Protein AF-A0A4W5JQ80-F1 (afdb_monomer_lite)

Secondary structure (DSSP, 8-state):
-HHHHHHHHHHHHHHHHHHHH-TTHHHHHHHHHHHHHHTTHHHHHHHHHTT-TTHHHHHHHHHHHHHHHHHHHHTHHHHHHHHHHHHHHHHHHHTPPPPPSS--GGGHHHHH-HHHHHHHHHHHHHHHHHHHHHHTSPPEEETTEEE-HHHHHHHHHHHHHHHHHHHHHHHHH---TT--GGGHHHHHHHHHHHHHHHHHHHHHHHHHHTS-HHHHHHHHHHHHHHHHHHHHHHHH-SSPPP---

Foldseek 3Di:
DVVVVPPLVVVLVVLLVVCLVAVLCLQVVLVVLVVVLVVVVVVLVVCVVVVHPCSVVVLCVVLVVSVVSNLSSLLSLLVSLVVLLVVLLCLVPPPADDDDPDDDPVCCVVNPSVVSVVSNVVSLVSNLSNLVSLQVHDFDCRRPDTDDSLVSNLVSNLVVLLVVLVVLCVVLVDDDPPDDPVVNVVSVVVSVVVLVSQQVSLVVNCVSNVHPSNVSSVVSVVVSVVVVVLVVVQVVDPDRDDDDD

Structure (mmCIF, N/CA/C/O backbone):
data_AF-A0A4W5JQ80-F1
#
_entry.id   AF-A0A4W5JQ80-F1
#
loop_
_atom_site.group_PDB
_atom_site.id
_atom_site.type_symbol
_atom_site.label_atom_id
_atom_site.label_alt_id
_atom_site.label_comp_id
_atom_site.label_asym_id
_atom_site.label_entity_id
_atom_site.label_seq_id
_atom_site.pdbx_PDB_ins_code
_atom_site.Cartn_x
_atom_site.Cartn_y
_atom_site.Cartn_z
_atom_site.occupancy
_atom_site.B_iso_or_equiv
_atom_site.auth_seq_id
_atom_site.auth_comp_id
_atom_site.auth_asym_id
_atom_site.auth_atom_id
_atom_site.pdbx_PDB_model_num
ATOM 1 N N . MET A 1 1 ? 5.590 2.707 -33.991 1.00 44.88 1 MET A N 1
ATOM 2 C CA . MET A 1 1 ? 5.644 2.840 -32.514 1.00 44.88 1 MET A CA 1
ATOM 3 C C . MET A 1 1 ? 4.413 3.538 -31.908 1.00 44.88 1 MET A C 1
ATOM 5 O O . MET A 1 1 ? 4.153 3.330 -30.733 1.00 44.88 1 MET A O 1
ATOM 9 N N . PHE A 1 2 ? 3.567 4.213 -32.710 1.00 37.59 2 PHE A N 1
ATOM 10 C CA . PHE A 1 2 ? 2.191 4.639 -32.356 1.00 37.59 2 PHE A CA 1
ATOM 11 C C . PHE A 1 2 ? 1.263 3.519 -31.832 1.00 37.59 2 PHE A C 1
ATOM 13 O O . PHE A 1 2 ? 0.257 3.799 -31.189 1.00 37.59 2 PHE A O 1
ATOM 20 N N . PHE A 1 3 ? 1.615 2.252 -32.068 1.00 42.03 3 PHE A N 1
ATOM 21 C CA . PHE A 1 3 ? 0.868 1.079 -31.607 1.00 42.03 3 PHE A CA 1
ATOM 22 C C . PHE A 1 3 ? 0.764 0.966 -30.080 1.00 42.03 3 PHE A C 1
ATOM 24 O O . PHE A 1 3 ? -0.219 0.425 -29.582 1.00 42.03 3 PHE A O 1
ATOM 31 N N . PHE A 1 4 ? 1.750 1.484 -29.337 1.00 49.53 4 PHE A N 1
ATOM 32 C CA . PHE A 1 4 ? 1.723 1.417 -27.879 1.00 49.53 4 PHE A CA 1
ATOM 33 C C . PHE A 1 4 ? 0.673 2.406 -27.323 1.00 49.53 4 PHE A C 1
ATOM 35 O O . PHE A 1 4 ? -0.245 2.001 -26.621 1.00 49.53 4 PHE A O 1
ATOM 42 N N . SER A 1 5 ? 0.688 3.675 -27.730 1.00 49.12 5 SER A N 1
ATOM 43 C CA . SER A 1 5 ? -0.180 4.711 -27.134 1.00 49.12 5 SER A CA 1
ATOM 44 C C . SER A 1 5 ? -1.699 4.475 -27.301 1.00 49.12 5 SER A C 1
ATOM 46 O O . SER A 1 5 ? -2.469 4.743 -26.381 1.00 49.12 5 SER A O 1
ATOM 48 N N . GLY A 1 6 ? -2.149 3.918 -28.434 1.00 48.22 6 GLY A N 1
ATOM 49 C CA . GLY A 1 6 ? -3.586 3.790 -28.732 1.00 48.22 6 GLY A CA 1
ATOM 50 C C . GLY A 1 6 ? -4.299 2.560 -28.150 1.00 48.22 6 GLY A C 1
ATOM 51 O O . GLY A 1 6 ? -5.495 2.625 -27.886 1.00 48.22 6 GLY A O 1
ATOM 52 N N . CYS A 1 7 ? -3.600 1.436 -27.945 1.00 53.66 7 CYS A N 1
ATOM 53 C CA . CYS A 1 7 ? -4.237 0.159 -27.574 1.00 53.66 7 CYS A CA 1
ATOM 54 C C . CYS A 1 7 ? -4.231 -0.123 -26.061 1.00 53.66 7 CYS A C 1
ATOM 56 O O . CYS A 1 7 ? -5.157 -0.746 -25.539 1.00 53.66 7 CYS A O 1
ATOM 58 N N . PHE A 1 8 ? -3.213 0.337 -25.326 1.00 61.50 8 PHE A N 1
ATOM 59 C CA . PHE A 1 8 ? -3.072 0.020 -23.898 1.00 61.50 8 PHE A CA 1
ATOM 60 C C . PHE A 1 8 ? -4.210 0.474 -22.984 1.00 61.50 8 PHE A C 1
ATOM 62 O O . PHE A 1 8 ? -4.495 -0.270 -22.040 1.00 61.50 8 PHE A O 1
ATOM 69 N N . PRO A 1 9 ? -4.871 1.631 -23.185 1.00 62.75 9 PRO A N 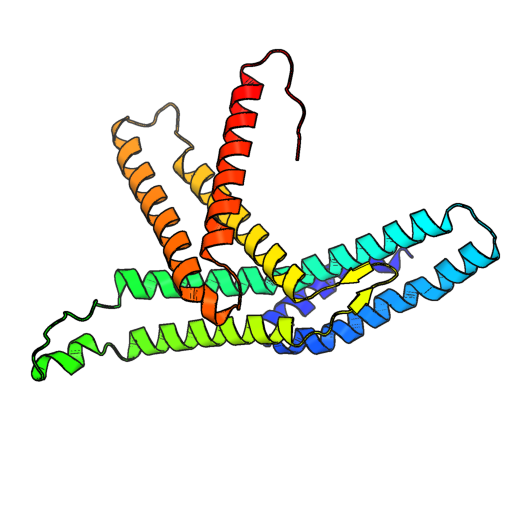1
ATOM 70 C CA . PRO A 1 9 ? -5.940 2.059 -22.284 1.00 62.75 9 PRO A CA 1
ATOM 71 C C . PRO A 1 9 ? -7.069 1.025 -22.205 1.00 62.75 9 PRO A C 1
ATOM 73 O O . PRO A 1 9 ? -7.482 0.657 -21.108 1.00 62.75 9 PRO A O 1
ATOM 76 N N . SER A 1 10 ? -7.470 0.475 -23.353 1.00 68.88 10 SER A N 1
ATOM 77 C CA . SER A 1 10 ? -8.534 -0.525 -23.485 1.00 68.88 10 SER A CA 1
ATOM 78 C C . SER A 1 10 ? -8.178 -1.844 -22.794 1.00 68.88 10 SER A C 1
ATOM 80 O O . SER A 1 10 ? -8.996 -2.428 -22.086 1.00 68.88 10 SER A O 1
ATOM 82 N N . PHE A 1 11 ? -6.930 -2.301 -22.946 1.00 79.00 11 PHE A N 1
ATOM 83 C CA . PHE A 1 11 ? -6.460 -3.539 -22.316 1.00 79.00 11 PHE A CA 1
ATOM 84 C C . PHE A 1 11 ? -6.170 -3.386 -20.822 1.00 79.00 11 PHE A C 1
ATOM 86 O O . PHE A 1 11 ? -6.260 -4.369 -20.091 1.00 79.00 11 PHE A O 1
ATOM 93 N N . THR A 1 12 ? -5.867 -2.173 -20.348 1.00 84.50 12 THR A N 1
ATOM 94 C CA . THR A 1 12 ? -5.579 -1.916 -18.927 1.00 84.50 12 THR A CA 1
ATOM 95 C C . THR A 1 12 ? -6.757 -2.319 -18.053 1.00 84.50 12 THR A C 1
ATOM 97 O O . THR A 1 12 ? -6.564 -3.052 -17.088 1.00 84.50 12 THR A O 1
ATOM 100 N N . SER A 1 13 ? -7.973 -1.900 -18.412 1.00 86.44 13 SER A N 1
ATOM 101 C CA . SER A 1 13 ? -9.179 -2.238 -17.652 1.00 86.44 13 SER A CA 1
ATOM 102 C C . SER A 1 13 ? -9.430 -3.745 -17.621 1.00 86.44 13 SER A C 1
ATOM 104 O O . SER A 1 13 ? -9.745 -4.287 -16.567 1.00 86.44 13 SER A O 1
ATOM 106 N N . ILE A 1 14 ? -9.212 -4.441 -18.742 1.00 86.81 14 ILE A N 1
ATOM 107 C CA . ILE A 1 14 ? -9.368 -5.901 -18.829 1.00 86.81 14 ILE A CA 1
ATOM 108 C C . ILE A 1 14 ? -8.338 -6.608 -17.937 1.00 86.81 14 ILE A C 1
ATOM 110 O O . ILE A 1 14 ? -8.685 -7.515 -17.182 1.00 86.81 14 ILE A O 1
ATOM 114 N N . MET A 1 15 ? -7.072 -6.178 -17.983 1.00 86.44 15 MET A N 1
ATOM 115 C CA . MET A 1 15 ? -6.012 -6.733 -17.137 1.00 86.44 15 MET A CA 1
ATOM 116 C C . MET A 1 15 ? -6.308 -6.494 -15.655 1.00 86.44 15 MET A C 1
ATOM 118 O O . MET A 1 15 ? -6.223 -7.433 -14.865 1.00 86.44 15 MET A O 1
ATOM 122 N N . GLN A 1 16 ? -6.710 -5.276 -15.287 1.00 89.88 16 GLN A N 1
ATOM 123 C CA . GLN A 1 16 ? -7.048 -4.921 -13.909 1.00 89.88 16 GLN A CA 1
ATOM 124 C C . GLN A 1 16 ? -8.251 -5.709 -13.385 1.00 89.88 16 GLN A C 1
ATOM 126 O O . GLN A 1 16 ? -8.196 -6.216 -12.265 1.00 89.88 16 GLN A O 1
ATOM 131 N N . GLU A 1 17 ? -9.299 -5.877 -14.192 1.00 88.56 17 GLU A N 1
ATOM 132 C CA . GLU A 1 17 ? -10.455 -6.694 -13.813 1.00 88.56 17 GLU A CA 1
ATOM 133 C C . GLU A 1 17 ? -10.057 -8.164 -13.635 1.00 88.56 17 GLU A C 1
ATOM 135 O O . GLU A 1 17 ? -10.433 -8.798 -12.651 1.00 88.56 17 GLU A O 1
ATOM 140 N N . SER A 1 18 ? -9.209 -8.693 -14.525 1.00 87.25 18 SER A N 1
ATOM 141 C CA . SER A 1 18 ? -8.717 -10.069 -14.400 1.00 87.25 18 SER A CA 1
ATOM 142 C C . SER A 1 18 ? -7.921 -10.294 -13.109 1.00 87.25 18 SER A C 1
ATOM 144 O O . SER A 1 18 ? -8.082 -11.334 -12.474 1.00 87.25 18 SER A O 1
ATOM 146 N N . ILE A 1 19 ? -7.114 -9.307 -12.689 1.00 88.25 19 ILE A N 1
ATOM 147 C CA . ILE A 1 19 ? -6.361 -9.348 -11.427 1.00 88.25 19 ILE A CA 1
ATOM 148 C C . ILE A 1 19 ? -7.316 -9.262 -10.237 1.00 88.25 19 ILE A C 1
ATOM 150 O O . ILE A 1 19 ? -7.125 -9.971 -9.251 1.00 88.25 19 ILE A O 1
ATOM 154 N N . ARG A 1 20 ? -8.349 -8.413 -10.318 1.00 87.12 20 ARG A N 1
ATOM 155 C CA . ARG A 1 20 ? -9.341 -8.259 -9.247 1.00 87.12 20 ARG A CA 1
ATOM 156 C C . ARG A 1 20 ? -10.088 -9.567 -8.981 1.00 87.12 20 ARG A C 1
ATOM 158 O O . ARG A 1 20 ? -10.321 -9.897 -7.822 1.00 87.12 20 ARG A O 1
ATOM 165 N N . VAL A 1 21 ? -10.445 -10.299 -10.037 1.00 87.31 21 VAL A N 1
ATOM 166 C CA . VAL A 1 21 ? -11.118 -11.604 -9.931 1.00 87.31 21 VAL A CA 1
ATOM 167 C C . VAL A 1 21 ? -10.145 -12.702 -9.501 1.00 87.31 21 VAL A C 1
ATOM 169 O O . VAL A 1 21 ? -10.494 -13.541 -8.674 1.00 87.31 21 VAL A O 1
ATOM 172 N N . ASN A 1 22 ? -8.929 -12.714 -10.054 1.00 86.31 22 ASN A N 1
ATOM 173 C CA . ASN A 1 22 ? -7.918 -13.714 -9.733 1.00 86.31 22 ASN A CA 1
ATOM 174 C C . ASN A 1 22 ? -6.510 -13.091 -9.640 1.00 86.31 22 ASN A C 1
ATOM 176 O O . ASN A 1 22 ? -5.846 -12.907 -10.667 1.00 86.31 22 ASN A O 1
ATOM 180 N N . PRO A 1 23 ? -5.990 -12.856 -8.422 1.00 82.75 23 PRO A N 1
ATOM 181 C CA . PRO A 1 23 ? -4.694 -12.200 -8.237 1.00 82.75 23 PRO A CA 1
ATOM 182 C C . PRO A 1 23 ? -3.497 -12.997 -8.770 1.00 82.75 23 PRO A C 1
ATOM 184 O O . PRO A 1 23 ? -2.487 -12.410 -9.154 1.00 82.75 23 PRO A O 1
ATOM 187 N N . SER A 1 24 ? -3.613 -14.325 -8.894 1.00 81.00 24 SER A N 1
ATOM 188 C CA . SER A 1 24 ? -2.564 -15.163 -9.505 1.00 81.00 24 SER A CA 1
ATOM 189 C C . SER A 1 24 ? -2.344 -14.869 -10.999 1.00 81.00 24 SER A C 1
ATOM 191 O O . SER A 1 24 ? -1.320 -15.243 -11.575 1.00 81.00 24 SER A O 1
ATOM 193 N N . MET A 1 25 ? -3.268 -14.143 -11.645 1.00 86.00 25 MET A N 1
ATOM 194 C CA . MET A 1 25 ? -3.118 -13.696 -13.032 1.00 86.00 25 MET A CA 1
ATOM 195 C C . MET A 1 25 ? -1.894 -12.784 -13.218 1.00 86.00 25 MET A C 1
ATOM 197 O O . MET A 1 25 ? -1.326 -12.744 -14.310 1.00 86.00 25 MET A O 1
ATOM 201 N N . VAL A 1 26 ? -1.424 -12.117 -12.157 1.00 83.31 26 VAL A N 1
ATOM 202 C CA . VAL A 1 26 ? -0.206 -11.286 -12.172 1.00 83.31 26 VAL A CA 1
ATOM 203 C C . VAL A 1 26 ? 1.011 -12.076 -12.667 1.00 83.31 26 VAL A C 1
ATOM 205 O O . VAL A 1 26 ? 1.796 -11.571 -13.474 1.00 83.31 26 VAL A O 1
ATOM 208 N N . THR A 1 27 ? 1.131 -13.353 -12.291 1.00 82.88 27 THR A N 1
ATOM 209 C CA . THR A 1 27 ? 2.219 -14.228 -12.755 1.00 82.88 27 THR A CA 1
ATOM 210 C C . THR A 1 27 ? 2.172 -14.456 -14.268 1.00 82.88 27 THR A C 1
ATOM 212 O O . THR A 1 27 ? 3.219 -14.556 -14.907 1.00 82.88 27 THR A O 1
ATOM 215 N N . LYS A 1 28 ? 0.974 -14.493 -14.867 1.00 85.88 28 LYS A N 1
ATOM 216 C CA . LYS A 1 28 ? 0.797 -14.603 -16.325 1.00 85.88 28 LYS A CA 1
ATOM 217 C C . LYS A 1 28 ? 1.050 -13.265 -17.018 1.00 85.88 28 LYS A C 1
ATOM 219 O O . LYS A 1 28 ? 1.717 -13.234 -18.050 1.00 85.88 28 LYS A O 1
ATOM 224 N N . LEU A 1 29 ? 0.604 -12.157 -16.422 1.00 84.94 29 LEU A N 1
ATOM 225 C CA . LEU A 1 29 ? 0.852 -10.806 -16.941 1.00 84.94 29 LEU A CA 1
ATOM 226 C C . LEU A 1 29 ? 2.342 -10.464 -17.000 1.00 84.94 29 LEU A C 1
ATOM 228 O O . LEU A 1 29 ? 2.764 -9.748 -17.906 1.00 84.94 29 LEU A O 1
ATOM 232 N N . ARG A 1 30 ? 3.165 -11.051 -16.122 1.00 85.88 30 ARG A N 1
ATOM 233 C CA . ARG A 1 30 ? 4.629 -10.981 -16.230 1.00 85.88 30 ARG A CA 1
ATOM 234 C C . ARG A 1 30 ? 5.136 -11.398 -17.61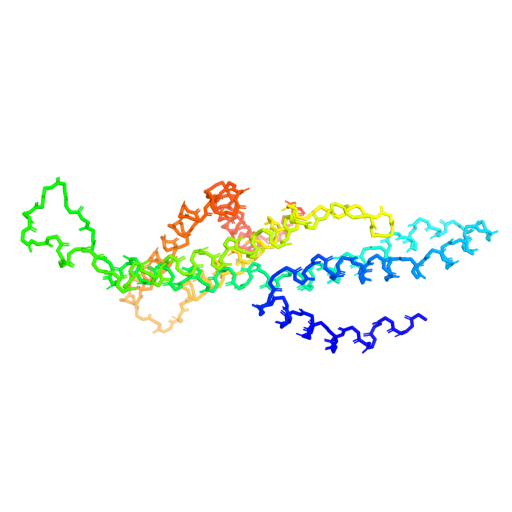4 1.00 85.88 30 ARG A C 1
ATOM 236 O O . ARG A 1 30 ? 6.018 -10.732 -18.151 1.00 85.88 30 ARG A O 1
ATOM 243 N N . ALA A 1 31 ? 4.600 -12.473 -18.197 1.00 86.69 31 ALA A N 1
ATOM 244 C CA . ALA A 1 31 ? 5.002 -12.919 -19.532 1.00 86.69 31 ALA A CA 1
ATOM 245 C C . ALA A 1 31 ? 4.620 -11.887 -20.603 1.00 86.69 31 ALA A C 1
ATOM 247 O O . ALA A 1 31 ? 5.413 -11.605 -21.500 1.00 86.69 31 ALA A O 1
ATOM 248 N N . THR A 1 32 ? 3.448 -11.263 -20.465 1.00 87.44 32 THR A N 1
ATOM 249 C CA . THR A 1 32 ? 3.017 -10.157 -21.326 1.00 87.44 32 THR A CA 1
ATOM 250 C C . THR A 1 32 ? 3.971 -8.968 -21.219 1.00 87.44 32 THR A C 1
ATOM 252 O O . THR A 1 32 ? 4.426 -8.465 -22.241 1.00 87.44 32 THR A O 1
ATOM 255 N N . PHE A 1 33 ? 4.347 -8.552 -20.007 1.00 86.00 33 PHE A N 1
ATOM 256 C CA . PHE A 1 33 ? 5.287 -7.443 -19.800 1.00 86.00 33 PHE A CA 1
ATOM 257 C C . PHE A 1 33 ? 6.681 -7.737 -20.362 1.00 86.00 33 PHE A C 1
ATOM 259 O O . PHE A 1 33 ? 7.271 -6.874 -21.008 1.00 86.00 33 PHE A O 1
ATOM 266 N N . LEU A 1 34 ? 7.178 -8.966 -20.198 1.00 87.44 34 LEU A N 1
ATOM 267 C CA . LEU A 1 34 ? 8.423 -9.418 -20.828 1.00 87.44 34 LEU A CA 1
ATOM 268 C C . LEU A 1 34 ? 8.334 -9.381 -22.354 1.00 87.44 34 LEU A C 1
ATOM 270 O O . LEU A 1 34 ? 9.273 -8.952 -23.023 1.00 87.44 34 LEU A O 1
ATOM 274 N N . LYS A 1 35 ? 7.194 -9.788 -22.919 1.00 89.00 35 LYS A N 1
ATOM 275 C CA . LYS A 1 35 ? 6.999 -9.746 -24.366 1.00 89.00 35 LYS A CA 1
ATOM 276 C C . LYS A 1 35 ? 6.981 -8.310 -24.890 1.00 89.00 35 LYS A C 1
ATOM 278 O O . LYS A 1 35 ? 7.596 -8.045 -25.922 1.00 89.00 35 LYS A O 1
ATOM 283 N N . LEU A 1 36 ? 6.345 -7.389 -24.168 1.00 85.62 36 LEU A N 1
ATOM 284 C CA . LEU A 1 36 ? 6.372 -5.960 -24.488 1.00 85.62 36 LEU A CA 1
ATOM 285 C C . LEU A 1 36 ? 7.788 -5.383 -24.393 1.00 85.62 36 LEU A C 1
ATOM 287 O O . LEU A 1 36 ? 8.186 -4.638 -25.283 1.00 85.62 36 LEU A O 1
ATOM 291 N N . ALA A 1 37 ? 8.562 -5.773 -23.376 1.00 87.38 37 ALA A N 1
ATOM 292 C CA . ALA A 1 37 ? 9.959 -5.366 -23.243 1.00 87.38 37 ALA A CA 1
ATOM 293 C C . ALA A 1 37 ? 10.800 -5.848 -24.435 1.00 87.38 37 ALA A C 1
ATOM 295 O O . ALA A 1 37 ? 11.506 -5.047 -25.036 1.00 87.38 37 ALA A O 1
ATOM 296 N N . SER A 1 38 ? 10.637 -7.109 -24.856 1.00 88.38 38 SER A N 1
ATOM 297 C CA . SER A 1 38 ? 11.380 -7.669 -26.000 1.00 88.38 38 SER A CA 1
ATOM 298 C C . SER A 1 38 ? 11.102 -6.963 -27.334 1.00 88.38 38 SER A C 1
ATOM 300 O O . SER A 1 38 ? 11.908 -7.015 -28.259 1.00 88.38 38 SER A O 1
ATOM 302 N N . ALA A 1 39 ? 9.964 -6.268 -27.458 1.00 87.50 39 ALA A N 1
ATOM 303 C CA . ALA A 1 39 ? 9.664 -5.478 -28.651 1.00 87.50 39 ALA A CA 1
ATOM 304 C C . ALA A 1 39 ? 10.575 -4.241 -28.787 1.00 87.50 39 ALA A C 1
ATOM 306 O O . ALA A 1 39 ? 10.670 -3.676 -29.879 1.00 87.50 39 ALA A O 1
ATOM 307 N N . LEU A 1 40 ? 11.244 -3.828 -27.702 1.00 85.31 40 LEU A N 1
ATOM 308 C CA . LEU A 1 40 ? 12.210 -2.729 -27.688 1.00 85.31 40 LEU A CA 1
ATOM 309 C C . LEU A 1 40 ? 13.617 -3.176 -28.113 1.00 85.31 40 LEU A C 1
ATOM 311 O O . LEU A 1 40 ? 14.393 -2.335 -28.562 1.00 85.31 40 LEU A O 1
ATOM 315 N N . ASP A 1 41 ? 13.931 -4.474 -28.066 1.00 86.50 41 ASP A N 1
ATOM 316 C CA . ASP A 1 41 ? 15.286 -4.981 -28.328 1.00 86.50 41 ASP A CA 1
ATOM 317 C C . ASP A 1 41 ? 15.762 -4.658 -29.750 1.00 86.50 41 ASP A C 1
ATOM 319 O O . ASP A 1 41 ? 16.863 -4.147 -29.944 1.00 86.50 41 ASP A O 1
ATOM 323 N N . LEU A 1 42 ? 14.922 -4.905 -30.762 1.00 87.88 42 LEU A N 1
ATOM 324 C CA . LEU A 1 42 ? 15.290 -4.676 -32.163 1.00 87.88 42 LEU A CA 1
ATOM 325 C C . LEU A 1 42 ? 15.481 -3.179 -32.496 1.00 87.88 42 LEU A C 1
ATOM 327 O O . LEU A 1 42 ? 16.484 -2.847 -33.133 1.00 87.88 42 LEU A O 1
ATOM 331 N N . PRO A 1 43 ? 14.583 -2.255 -32.091 1.00 86.31 43 PRO A N 1
ATOM 332 C CA . PRO A 1 43 ? 14.831 -0.819 -32.214 1.00 86.31 43 PRO A CA 1
ATOM 333 C C . PRO A 1 43 ? 16.118 -0.358 -31.523 1.00 86.31 43 PRO A C 1
ATOM 335 O O . PRO A 1 43 ? 16.901 0.367 -32.134 1.00 86.31 43 PRO A O 1
ATOM 338 N N . LEU A 1 44 ? 16.367 -0.802 -30.287 1.00 86.56 44 LEU A N 1
ATOM 339 C CA . LEU A 1 44 ? 17.562 -0.413 -29.534 1.00 86.56 44 LEU A CA 1
ATOM 340 C C . LEU A 1 44 ? 18.844 -0.963 -30.173 1.00 86.56 44 LEU A C 1
ATOM 342 O O . LEU A 1 44 ? 19.834 -0.242 -30.275 1.00 86.56 44 LEU A O 1
ATOM 346 N N . LEU A 1 45 ? 18.810 -2.194 -30.695 1.00 88.81 45 LEU A N 1
ATOM 347 C CA . LEU A 1 45 ? 19.925 -2.779 -31.440 1.00 88.81 45 LEU A CA 1
ATOM 348 C C . LEU A 1 45 ? 20.274 -1.946 -32.681 1.00 88.81 45 LEU A C 1
ATOM 350 O O . LEU A 1 45 ? 21.449 -1.707 -32.943 1.00 88.81 45 LEU A O 1
ATOM 354 N N . ARG A 1 46 ? 19.267 -1.471 -33.426 1.00 90.38 46 ARG A N 1
ATOM 355 C CA . ARG A 1 46 ? 19.483 -0.631 -34.617 1.00 90.38 46 ARG A CA 1
ATOM 356 C C . ARG A 1 46 ? 20.105 0.721 -34.270 1.00 90.38 46 ARG A C 1
ATOM 358 O O . ARG A 1 46 ? 20.984 1.177 -34.991 1.00 90.38 46 ARG A O 1
ATOM 365 N N . ILE A 1 47 ? 19.682 1.340 -33.167 1.00 88.94 47 ILE A N 1
ATOM 366 C CA . ILE A 1 47 ? 20.270 2.599 -32.677 1.00 88.94 47 ILE A CA 1
ATOM 367 C C . ILE A 1 47 ? 21.735 2.382 -32.280 1.00 88.94 47 ILE A C 1
ATOM 369 O O . ILE A 1 47 ? 22.593 3.189 -32.635 1.00 88.94 47 ILE A O 1
ATOM 373 N N . ASN A 1 48 ? 22.027 1.262 -31.612 1.00 89.62 48 ASN A N 1
ATOM 374 C CA . ASN A 1 48 ? 23.391 0.887 -31.250 1.00 89.62 48 ASN A CA 1
ATOM 375 C C . ASN A 1 48 ? 24.272 0.657 -32.491 1.00 89.62 48 ASN A C 1
ATOM 377 O O . ASN A 1 48 ? 25.381 1.168 -32.564 1.00 89.62 48 ASN A O 1
ATOM 381 N N . GLN A 1 49 ? 23.762 -0.049 -33.505 1.00 92.00 49 GLN A N 1
ATOM 382 C CA . GLN A 1 49 ? 24.470 -0.273 -34.775 1.00 92.00 49 GLN A CA 1
ATOM 383 C C . GLN A 1 49 ? 24.739 1.024 -35.551 1.00 92.00 49 GLN A C 1
ATOM 385 O O . GLN A 1 49 ? 25.727 1.108 -36.275 1.00 92.00 49 GLN A O 1
ATOM 390 N N . ALA A 1 50 ? 23.883 2.035 -35.394 1.00 91.12 50 ALA A N 1
ATOM 391 C CA . ALA A 1 50 ? 24.078 3.358 -35.977 1.00 91.12 50 ALA A CA 1
ATOM 392 C C . ALA A 1 50 ? 25.087 4.229 -35.199 1.00 91.12 50 ALA A C 1
ATOM 394 O O . ALA A 1 50 ? 25.305 5.374 -35.591 1.00 91.12 50 ALA A O 1
ATOM 395 N N . ASN A 1 51 ? 25.682 3.722 -34.106 1.00 89.12 51 ASN A N 1
ATOM 396 C CA . ASN A 1 51 ? 26.561 4.467 -33.195 1.00 89.12 51 ASN A CA 1
ATOM 397 C C . ASN A 1 51 ? 25.959 5.810 -32.742 1.00 89.12 51 ASN A C 1
ATOM 399 O O . ASN A 1 51 ? 26.668 6.801 -32.567 1.00 89.12 51 ASN A O 1
ATOM 403 N N . SER A 1 52 ? 24.634 5.856 -32.578 1.00 90.81 52 SER A N 1
ATOM 404 C CA . SER A 1 52 ? 23.956 7.067 -32.123 1.00 90.81 52 SER A CA 1
ATOM 405 C C . SER A 1 52 ? 24.247 7.311 -30.635 1.00 90.81 52 SER A C 1
ATOM 407 O O . SER A 1 52 ? 24.155 6.373 -29.834 1.00 90.81 52 SER A O 1
ATOM 409 N N . PRO A 1 53 ? 24.532 8.564 -30.228 1.00 90.06 53 PRO A N 1
ATOM 410 C CA . PRO A 1 53 ? 24.704 8.915 -28.818 1.00 90.06 53 PRO A CA 1
ATOM 411 C C . PRO A 1 53 ? 23.403 8.770 -28.006 1.00 90.06 53 PRO A C 1
ATOM 413 O O . PRO A 1 53 ? 23.448 8.692 -26.779 1.00 90.06 53 PRO A O 1
ATOM 416 N N . ASP A 1 54 ? 22.247 8.679 -28.672 1.00 89.81 54 ASP A N 1
ATOM 417 C CA . ASP A 1 54 ? 20.922 8.663 -28.041 1.00 89.81 54 ASP A CA 1
ATOM 418 C C . ASP A 1 54 ? 20.489 7.274 -27.549 1.00 89.81 54 ASP A C 1
ATOM 420 O O . ASP A 1 54 ? 19.394 7.110 -27.011 1.00 89.81 54 ASP A O 1
ATOM 424 N N . LEU A 1 55 ? 21.326 6.243 -27.703 1.00 88.00 55 LEU A N 1
ATOM 425 C CA . LEU A 1 55 ? 20.985 4.881 -27.283 1.00 88.00 55 LEU A CA 1
ATOM 426 C C . LEU A 1 55 ? 20.537 4.817 -25.815 1.00 88.00 55 LEU A C 1
ATOM 428 O O . LEU A 1 55 ? 19.536 4.172 -25.492 1.00 88.00 55 LEU A O 1
ATOM 432 N N . LEU A 1 56 ? 21.274 5.490 -24.930 1.00 87.88 56 LEU A N 1
ATOM 433 C CA . LEU A 1 56 ? 20.993 5.481 -23.496 1.00 87.88 56 LEU A CA 1
ATOM 434 C C . LEU A 1 56 ? 19.691 6.215 -23.171 1.00 87.88 56 LEU A C 1
ATOM 436 O O . LEU A 1 56 ? 18.854 5.668 -22.453 1.00 87.88 56 LEU A O 1
ATOM 440 N N . SER A 1 57 ? 19.496 7.415 -23.724 1.00 90.81 57 SER A N 1
ATOM 441 C CA . SER A 1 57 ? 18.308 8.236 -23.464 1.00 90.81 57 SER A CA 1
ATOM 442 C C . SER A 1 57 ? 17.038 7.558 -23.983 1.00 90.81 57 SER A C 1
ATOM 444 O O . SER A 1 57 ? 16.041 7.471 -23.264 1.00 90.81 57 SER A O 1
ATOM 446 N N . VAL A 1 58 ? 17.092 6.980 -25.186 1.00 89.00 58 VAL A N 1
ATOM 447 C CA . VAL A 1 58 ? 15.971 6.257 -25.798 1.00 89.00 58 VAL A CA 1
ATOM 448 C C . VAL A 1 58 ? 15.637 4.980 -25.021 1.00 89.00 58 VAL A C 1
ATOM 450 O O . VAL A 1 58 ? 14.464 4.707 -24.752 1.00 89.00 58 VAL A O 1
ATOM 453 N N . SER A 1 59 ? 16.653 4.211 -24.618 1.00 88.19 59 SER A N 1
ATOM 454 C CA . SER A 1 59 ? 16.465 2.993 -23.822 1.00 88.19 59 SER A CA 1
ATOM 455 C C . SER A 1 59 ? 15.837 3.287 -22.459 1.00 88.19 59 SER A C 1
ATOM 457 O O . SER A 1 59 ? 14.880 2.615 -22.058 1.00 88.19 59 SER A O 1
ATOM 459 N N . GLN A 1 60 ? 16.321 4.326 -21.770 1.00 89.25 60 GLN A N 1
ATOM 460 C CA . GLN A 1 60 ? 15.774 4.767 -20.485 1.00 89.25 60 GLN A CA 1
ATOM 461 C C . GLN A 1 60 ? 14.328 5.238 -20.617 1.00 89.25 60 GLN A C 1
ATOM 463 O O . GLN A 1 60 ? 13.483 4.800 -19.837 1.00 89.25 60 GLN A O 1
ATOM 468 N N . PHE A 1 61 ? 14.029 6.069 -21.618 1.00 90.06 61 PHE A N 1
ATOM 469 C CA . PHE A 1 61 ? 12.686 6.600 -21.835 1.00 90.06 61 PHE A CA 1
ATOM 470 C C . PHE A 1 61 ? 11.662 5.479 -22.057 1.00 90.06 61 PHE A C 1
ATOM 472 O O . PHE A 1 61 ? 10.690 5.371 -21.311 1.00 90.06 61 PHE A O 1
ATOM 479 N N . TYR A 1 62 ? 11.898 4.583 -23.022 1.00 89.00 62 TYR A N 1
ATOM 480 C CA . TYR A 1 62 ? 10.929 3.527 -23.337 1.00 89.00 62 TYR A CA 1
ATOM 481 C C . TYR A 1 62 ? 10.829 2.450 -22.253 1.00 89.00 62 TYR A C 1
ATOM 483 O O . TYR A 1 62 ? 9.732 1.951 -21.990 1.00 89.00 62 TYR A O 1
ATOM 491 N N . SER A 1 63 ? 11.942 2.110 -21.595 1.00 89.12 63 SER A N 1
ATOM 492 C CA . SER A 1 63 ? 11.896 1.220 -20.428 1.00 89.12 63 SER A CA 1
ATOM 493 C C . SER A 1 63 ? 11.089 1.860 -19.295 1.00 89.12 63 SER A C 1
ATOM 495 O O . SER A 1 63 ? 10.276 1.185 -18.664 1.00 89.12 63 SER A O 1
ATOM 497 N N . GLY A 1 64 ? 11.260 3.167 -19.069 1.00 90.62 64 GLY A N 1
ATOM 498 C CA . GLY A 1 64 ? 10.511 3.946 -18.083 1.00 90.62 64 GLY A CA 1
ATOM 499 C C . GLY A 1 64 ? 9.009 3.963 -18.360 1.00 90.62 64 GLY A C 1
ATOM 500 O O . GLY A 1 64 ? 8.221 3.666 -17.462 1.00 90.62 64 GLY A O 1
ATOM 501 N N . GLU A 1 65 ? 8.602 4.211 -19.605 1.00 89.56 65 GLU A N 1
ATOM 502 C CA . GLU A 1 65 ? 7.191 4.167 -20.011 1.00 89.56 65 GLU A CA 1
ATOM 503 C C . GLU A 1 65 ? 6.569 2.783 -19.780 1.00 89.56 65 GLU A C 1
ATOM 505 O O . GLU A 1 65 ? 5.455 2.665 -19.259 1.00 89.56 65 GLU A O 1
ATOM 510 N N . LEU A 1 66 ? 7.309 1.712 -20.088 1.00 88.12 66 LEU A N 1
ATOM 511 C CA . LEU A 1 66 ? 6.833 0.348 -19.862 1.00 88.12 66 LEU A CA 1
ATOM 512 C C . LEU A 1 66 ? 6.704 0.027 -18.366 1.00 88.12 66 LEU A C 1
ATOM 514 O O . LEU A 1 66 ? 5.713 -0.572 -17.948 1.00 88.12 66 LEU A O 1
ATOM 518 N N . VAL A 1 67 ? 7.654 0.465 -17.537 1.00 90.00 67 VAL A N 1
ATOM 519 C CA . VAL A 1 67 ? 7.569 0.317 -16.075 1.00 90.00 67 VAL A CA 1
ATOM 520 C C . VAL A 1 67 ? 6.401 1.120 -15.501 1.00 90.00 67 VAL A C 1
ATOM 522 O O . VAL A 1 67 ? 5.673 0.609 -14.648 1.00 90.00 67 VAL A O 1
ATOM 525 N N . THR A 1 68 ? 6.168 2.339 -15.987 1.00 90.25 68 THR A N 1
ATOM 526 C CA . THR A 1 68 ? 5.008 3.159 -15.605 1.00 90.25 68 THR A CA 1
ATOM 527 C C . THR A 1 68 ? 3.701 2.449 -15.946 1.00 90.25 68 THR A C 1
ATOM 529 O O . THR A 1 68 ? 2.779 2.411 -15.125 1.00 90.25 68 THR A O 1
ATOM 532 N N . TYR A 1 69 ? 3.635 1.809 -17.114 1.00 88.81 69 TYR A N 1
ATOM 533 C CA . TYR A 1 69 ? 2.488 0.998 -17.502 1.00 88.81 69 TYR A CA 1
ATOM 534 C C . TYR A 1 69 ? 2.274 -0.205 -16.569 1.00 88.81 69 TYR A C 1
ATOM 536 O O . TYR A 1 69 ? 1.163 -0.408 -16.076 1.00 88.81 69 TYR A O 1
ATOM 544 N N . VAL A 1 70 ? 3.336 -0.956 -16.252 1.00 88.56 70 VAL A N 1
ATOM 545 C CA . VAL A 1 70 ? 3.284 -2.073 -15.289 1.00 88.56 70 VAL A CA 1
ATOM 546 C C . VAL A 1 70 ? 2.772 -1.597 -13.929 1.00 88.56 70 VAL A C 1
ATOM 548 O O . VAL A 1 70 ? 1.838 -2.188 -13.385 1.00 88.56 70 VAL A O 1
ATOM 551 N N . ARG A 1 71 ? 3.321 -0.493 -13.403 1.00 91.06 71 ARG A N 1
ATOM 552 C CA . ARG A 1 71 ? 2.878 0.124 -12.140 1.00 91.06 71 ARG A CA 1
ATOM 553 C C . ARG A 1 71 ? 1.394 0.486 -12.183 1.00 91.06 71 ARG A C 1
ATOM 555 O O . ARG A 1 71 ? 0.673 0.199 -11.234 1.00 91.06 71 ARG A O 1
ATOM 562 N N . LYS A 1 72 ? 0.916 1.058 -13.293 1.00 91.38 72 LYS A N 1
ATOM 563 C CA . LYS A 1 72 ? -0.502 1.401 -13.484 1.00 91.38 72 LYS A CA 1
ATOM 564 C C . LYS A 1 72 ? -1.405 0.166 -13.457 1.00 91.38 72 LYS A C 1
ATOM 566 O O . LYS A 1 72 ? -2.439 0.190 -12.794 1.00 91.38 72 LYS A O 1
ATOM 571 N N . VAL A 1 73 ? -1.029 -0.908 -14.151 1.00 90.06 73 VAL A N 1
ATOM 572 C CA . VAL A 1 73 ? -1.815 -2.154 -14.169 1.00 90.06 73 VAL A CA 1
ATOM 573 C C . VAL A 1 73 ? -1.862 -2.783 -12.776 1.00 90.06 73 VAL A C 1
ATOM 575 O O . VAL A 1 73 ? -2.935 -3.170 -12.326 1.00 90.06 73 VAL A O 1
ATOM 578 N N . LEU A 1 74 ? -0.730 -2.836 -12.069 1.00 90.50 74 LEU A N 1
ATOM 579 C CA . LEU A 1 74 ? -0.637 -3.475 -10.752 1.00 90.50 74 LEU A CA 1
ATOM 580 C C . LEU A 1 74 ? -1.218 -2.635 -9.606 1.00 90.50 74 LEU A C 1
ATOM 582 O O . LEU A 1 74 ? -1.525 -3.194 -8.556 1.00 90.50 74 LEU A O 1
ATOM 586 N N . GLN A 1 75 ? -1.451 -1.332 -9.804 1.00 92.19 75 GLN A N 1
ATOM 587 C CA . GLN A 1 75 ? -2.050 -0.450 -8.792 1.00 92.19 75 GLN A CA 1
ATOM 588 C C . GLN A 1 75 ? -3.431 -0.927 -8.308 1.00 92.19 75 GLN A C 1
ATOM 590 O O . GLN A 1 75 ? -3.817 -0.644 -7.173 1.00 92.19 75 GLN A O 1
ATOM 595 N N . ILE A 1 76 ? -4.147 -1.711 -9.123 1.00 91.81 76 ILE A N 1
ATOM 596 C CA . ILE A 1 76 ? -5.441 -2.285 -8.739 1.00 91.81 76 ILE A CA 1
ATOM 597 C C . ILE A 1 76 ? -5.355 -3.187 -7.497 1.00 91.81 76 ILE A C 1
ATOM 599 O O . ILE A 1 76 ? -6.348 -3.359 -6.787 1.00 91.81 76 ILE A O 1
ATOM 603 N N . ILE A 1 77 ? -4.178 -3.762 -7.229 1.00 92.12 77 ILE A N 1
ATOM 604 C CA . ILE A 1 77 ? -3.939 -4.663 -6.101 1.00 92.12 77 ILE A CA 1
ATOM 605 C C . ILE A 1 77 ? -4.031 -3.881 -4.778 1.00 92.12 77 ILE A C 1
ATOM 607 O O . ILE A 1 77 ? -4.971 -4.149 -4.025 1.00 92.12 77 ILE A O 1
ATOM 611 N N . PRO A 1 78 ? -3.181 -2.861 -4.513 1.00 92.88 78 PRO A N 1
ATOM 612 C CA . PRO A 1 78 ? -3.340 -1.989 -3.350 1.00 92.88 78 PRO A CA 1
ATOM 613 C C . PRO A 1 78 ? -4.745 -1.385 -3.213 1.00 92.88 78 PRO A C 1
ATOM 615 O O . PRO A 1 78 ? -5.306 -1.382 -2.119 1.00 92.88 78 PRO A O 1
ATOM 618 N N . GLU A 1 79 ? -5.359 -0.923 -4.307 1.00 93.00 79 GLU A N 1
ATOM 619 C CA . GLU A 1 79 ? -6.718 -0.352 -4.273 1.00 93.00 79 GLU A CA 1
ATOM 620 C C . GLU A 1 79 ? -7.766 -1.359 -3.767 1.00 93.00 79 GLU A C 1
ATOM 622 O O . GLU A 1 79 ? -8.617 -1.035 -2.925 1.00 93.00 79 GLU A O 1
ATOM 627 N N . SER A 1 80 ? -7.686 -2.602 -4.252 1.00 92.12 80 SER A N 1
ATOM 628 C CA . SER A 1 80 ? -8.583 -3.691 -3.850 1.00 92.12 80 SER A CA 1
ATOM 629 C C . SER A 1 80 ? -8.328 -4.109 -2.402 1.00 92.12 80 SER A C 1
ATOM 631 O O . SER A 1 80 ? -9.281 -4.245 -1.630 1.00 92.12 80 SER A O 1
ATOM 633 N N . MET A 1 81 ? -7.059 -4.218 -1.995 1.00 91.94 81 MET A N 1
ATOM 634 C CA . MET A 1 81 ? -6.671 -4.528 -0.613 1.00 91.94 81 MET A CA 1
ATOM 635 C C . MET A 1 81 ? -7.249 -3.509 0.364 1.00 91.94 81 MET A C 1
ATOM 637 O O . MET A 1 81 ? -7.921 -3.874 1.327 1.00 91.94 81 MET A O 1
ATOM 641 N N . PHE A 1 82 ? -7.070 -2.220 0.084 1.00 91.56 82 PHE A N 1
ATOM 642 C CA . PHE A 1 82 ? -7.589 -1.162 0.937 1.00 91.56 82 PHE A CA 1
ATOM 643 C C . PHE A 1 82 ? -9.126 -1.078 0.946 1.00 91.56 82 PHE A C 1
ATOM 645 O O . PHE A 1 82 ? -9.722 -0.567 1.898 1.00 91.56 82 PHE A O 1
ATOM 652 N N . THR A 1 83 ? -9.796 -1.535 -0.113 1.00 91.94 83 THR A N 1
ATOM 653 C CA . THR A 1 83 ? -11.263 -1.657 -0.131 1.00 91.94 83 THR A CA 1
ATOM 654 C C . THR A 1 83 ? -11.732 -2.769 0.809 1.00 91.94 83 THR A C 1
ATOM 656 O O . THR A 1 83 ? -12.693 -2.577 1.556 1.00 91.94 83 THR A O 1
ATOM 659 N N . SER A 1 84 ? -11.032 -3.905 0.828 1.00 92.81 84 SER A N 1
ATOM 660 C CA . SER A 1 84 ? -11.276 -4.985 1.792 1.00 92.81 84 SER A CA 1
ATOM 661 C C . SER A 1 84 ? -10.946 -4.559 3.226 1.00 92.81 84 SER A C 1
ATOM 663 O O . SER A 1 84 ? -11.750 -4.803 4.122 1.00 92.81 84 SER A O 1
ATOM 665 N N . LEU A 1 85 ? -9.837 -3.839 3.441 1.00 91.12 85 LEU A N 1
ATOM 666 C CA . LEU A 1 85 ? -9.448 -3.314 4.758 1.00 91.12 85 LEU A CA 1
ATOM 667 C C . LEU A 1 85 ? -10.508 -2.397 5.362 1.00 91.12 85 LEU A C 1
ATOM 669 O O . LEU A 1 85 ? -10.875 -2.562 6.522 1.00 91.12 85 LEU A O 1
ATOM 673 N N . ALA A 1 86 ? -11.071 -1.486 4.567 1.00 89.38 86 ALA A N 1
ATOM 674 C CA . ALA A 1 86 ? -12.135 -0.604 5.041 1.00 89.38 86 ALA A CA 1
ATOM 675 C C . ALA A 1 86 ? -13.362 -1.389 5.547 1.00 89.38 86 ALA A C 1
ATOM 677 O O . ALA A 1 86 ? -13.981 -1.010 6.543 1.00 89.38 86 ALA A O 1
ATOM 678 N N . LYS A 1 87 ? -13.700 -2.512 4.896 1.00 91.81 87 LYS A N 1
ATOM 679 C CA . LYS A 1 87 ? -14.780 -3.405 5.346 1.00 91.81 87 LYS A CA 1
ATOM 680 C C . LYS A 1 87 ? -14.409 -4.136 6.638 1.00 91.81 87 LYS A C 1
ATOM 682 O O . LYS A 1 87 ? -15.250 -4.215 7.529 1.00 91.81 87 LYS A O 1
ATOM 687 N N . ILE A 1 88 ? -13.168 -4.618 6.756 1.00 90.94 88 ILE A N 1
ATOM 688 C CA . ILE A 1 88 ? -12.662 -5.275 7.972 1.00 90.94 88 ILE A CA 1
ATOM 689 C C . ILE A 1 88 ? -12.757 -4.329 9.169 1.00 90.94 88 ILE A C 1
ATOM 691 O O . ILE A 1 88 ? -13.349 -4.698 10.179 1.00 90.94 88 ILE A O 1
ATOM 695 N N . ILE A 1 89 ? -12.256 -3.098 9.044 1.00 87.31 89 ILE A N 1
ATOM 696 C CA . ILE A 1 89 ? -12.311 -2.111 10.129 1.00 87.31 89 ILE A CA 1
ATOM 697 C C . ILE A 1 89 ? -13.747 -1.798 10.530 1.00 87.31 89 ILE A C 1
ATOM 699 O O . ILE A 1 89 ? -14.064 -1.773 11.717 1.00 87.31 89 ILE A O 1
ATOM 703 N N . LYS A 1 90 ? -14.647 -1.630 9.555 1.00 89.12 90 LYS A N 1
ATOM 704 C CA . LYS A 1 90 ? -16.066 -1.405 9.848 1.00 89.12 90 LYS A CA 1
ATOM 705 C C . LYS A 1 90 ? -16.667 -2.557 10.663 1.00 89.12 90 LYS A C 1
ATOM 707 O O . LYS A 1 90 ? -17.424 -2.302 11.597 1.00 89.12 90 LYS A O 1
ATOM 712 N N . LEU A 1 91 ? -16.334 -3.806 10.327 1.00 88.75 91 LEU A N 1
ATOM 713 C CA . LEU A 1 91 ? -16.789 -4.986 11.069 1.00 88.75 91 LEU A CA 1
ATOM 714 C C . LEU A 1 91 ? -16.172 -5.052 12.472 1.00 88.75 91 LEU A C 1
ATOM 716 O O . LEU A 1 91 ? -16.894 -5.310 13.430 1.00 88.75 91 LEU A O 1
ATOM 720 N N . GLN A 1 92 ? -14.873 -4.777 12.609 1.00 83.06 92 GLN A N 1
ATOM 721 C CA . GLN A 1 92 ? -14.187 -4.807 13.904 1.00 83.06 92 GLN A CA 1
ATOM 722 C C . GLN A 1 92 ? -14.700 -3.736 14.873 1.00 83.06 92 GLN A C 1
ATOM 724 O O . GLN A 1 92 ? -14.836 -4.020 16.053 1.00 83.06 92 GLN A O 1
ATOM 729 N N . ILE A 1 93 ? -15.023 -2.534 14.384 1.00 81.69 93 ILE A N 1
ATOM 730 C CA . ILE A 1 93 ? -15.469 -1.422 15.239 1.00 81.69 93 ILE A CA 1
ATOM 731 C C . ILE A 1 93 ? -16.963 -1.511 15.573 1.00 81.69 93 ILE A C 1
ATOM 733 O O . ILE A 1 93 ? -17.362 -1.184 16.688 1.00 81.69 93 ILE A O 1
ATOM 737 N N . HIS A 1 94 ? -17.810 -1.897 14.613 1.00 83.62 94 HIS A N 1
ATOM 738 C CA . HIS A 1 94 ? -19.266 -1.774 14.770 1.00 83.62 94 HIS A CA 1
ATOM 739 C C . HIS A 1 94 ? -20.008 -3.096 14.962 1.00 83.62 94 HIS A C 1
ATOM 741 O O . HIS A 1 94 ? -21.160 -3.068 15.388 1.00 83.62 94 HIS A O 1
ATOM 747 N N . ALA A 1 95 ? -19.404 -4.233 14.608 1.00 81.06 95 ALA A N 1
ATOM 748 C CA . ALA A 1 95 ? -20.085 -5.528 14.642 1.00 81.06 95 ALA A CA 1
ATOM 749 C C . ALA A 1 95 ? -19.462 -6.507 15.642 1.00 81.06 95 ALA A C 1
ATOM 751 O O . ALA A 1 95 ? -20.190 -7.289 16.252 1.00 81.06 95 ALA A O 1
ATOM 752 N N . ILE A 1 96 ? -18.139 -6.487 15.815 1.00 84.12 96 ILE A N 1
ATOM 753 C CA . ILE A 1 96 ? -17.436 -7.420 16.696 1.00 84.12 96 ILE A CA 1
ATOM 754 C C . ILE A 1 96 ? -17.329 -6.827 18.103 1.00 84.12 96 ILE A C 1
ATOM 756 O O . ILE A 1 96 ? -16.843 -5.717 18.286 1.00 84.12 96 ILE A O 1
ATOM 760 N N . MET A 1 97 ? -17.784 -7.582 19.099 1.00 82.25 97 MET A N 1
ATOM 761 C CA . MET A 1 97 ? -17.606 -7.266 20.509 1.00 82.25 97 MET A CA 1
ATOM 762 C C . MET A 1 97 ? -16.241 -7.766 20.974 1.00 82.25 97 MET A C 1
ATOM 764 O O . MET A 1 97 ? -15.859 -8.915 20.719 1.00 82.25 97 MET A O 1
ATOM 768 N N . GLU A 1 98 ? -15.518 -6.916 21.696 1.00 79.69 98 GLU A N 1
ATOM 769 C CA . GLU A 1 98 ? -14.287 -7.321 22.364 1.00 79.69 98 GLU A CA 1
ATOM 770 C C . GLU A 1 98 ? -14.587 -8.351 23.454 1.00 79.69 98 GLU A C 1
ATOM 772 O O . GLU A 1 98 ? -15.545 -8.229 24.219 1.00 79.69 98 GLU A O 1
ATOM 777 N N . VAL A 1 99 ? -13.769 -9.403 23.504 1.00 84.06 99 VAL A N 1
ATOM 778 C CA . VAL A 1 99 ? -13.937 -10.482 24.479 1.00 84.06 99 VAL A CA 1
ATOM 779 C C . VAL A 1 99 ? -13.317 -10.033 25.805 1.00 84.06 99 VAL A C 1
ATOM 781 O O . VAL A 1 99 ? -12.130 -9.701 25.821 1.00 84.06 99 VAL A O 1
ATOM 784 N N . PRO A 1 100 ? -14.070 -10.024 26.919 1.00 86.31 100 PRO A N 1
ATOM 785 C CA . PRO A 1 100 ? -13.534 -9.636 28.216 1.00 86.31 100 PRO A CA 1
ATOM 786 C C . PRO A 1 100 ? -12.522 -10.664 28.732 1.00 86.31 100 PRO A C 1
ATOM 788 O O . PRO A 1 100 ? -12.539 -11.836 28.358 1.00 86.31 100 PRO A O 1
ATOM 791 N N . THR A 1 101 ? -11.671 -10.242 29.667 1.00 86.00 101 THR A N 1
ATOM 792 C CA . THR A 1 101 ? -10.648 -11.104 30.290 1.00 86.00 101 THR A CA 1
ATOM 793 C C . THR A 1 101 ? -11.234 -12.260 31.107 1.00 86.00 101 THR A C 1
ATOM 795 O O . THR A 1 101 ? -10.560 -13.266 31.324 1.00 86.00 101 THR A O 1
ATOM 798 N N . ARG A 1 102 ? -12.489 -12.141 31.556 1.00 84.25 102 ARG A N 1
ATOM 799 C CA . ARG A 1 102 ? -13.274 -13.214 32.177 1.00 84.25 102 ARG A CA 1
ATOM 800 C C . ARG A 1 102 ? -14.645 -13.270 31.521 1.00 84.25 102 ARG A C 1
ATOM 802 O O . ARG A 1 102 ? -15.330 -12.254 31.441 1.00 84.25 102 ARG A O 1
ATOM 809 N N . LEU A 1 103 ? -15.034 -14.459 31.073 1.00 86.56 103 LEU A N 1
ATOM 810 C CA . LEU A 1 103 ? -16.284 -14.697 30.367 1.00 86.56 103 LEU A CA 1
ATOM 811 C C . LEU A 1 103 ? -16.971 -15.938 30.937 1.00 86.56 103 LEU A C 1
ATOM 813 O O . LEU A 1 103 ? -16.366 -17.008 31.002 1.00 86.56 103 LEU A O 1
ATOM 817 N N . ASP A 1 104 ? -18.238 -15.792 31.318 1.00 88.06 104 ASP A N 1
ATOM 818 C CA . ASP A 1 104 ? -19.072 -16.920 31.732 1.00 88.06 104 ASP A CA 1
ATOM 819 C C . ASP A 1 104 ? -19.275 -17.879 30.553 1.00 88.06 104 ASP A C 1
ATOM 821 O O . ASP A 1 104 ? -19.504 -17.444 29.419 1.00 88.06 104 ASP A O 1
ATOM 825 N N . LYS A 1 105 ? -19.243 -19.191 30.815 1.00 87.69 105 LYS A N 1
ATOM 826 C CA . LYS A 1 105 ? -19.346 -20.220 29.767 1.00 87.69 105 LYS A CA 1
ATOM 827 C C . LYS A 1 105 ? -20.602 -20.057 28.906 1.00 87.69 105 LYS A C 1
ATOM 829 O O . LYS A 1 105 ? -20.547 -20.271 27.698 1.00 87.69 105 LYS A O 1
ATOM 834 N N . ASP A 1 106 ? -21.704 -19.625 29.507 1.00 88.75 106 ASP A N 1
ATOM 835 C CA . ASP A 1 106 ? -22.997 -19.490 28.831 1.00 88.75 106 ASP A CA 1
ATOM 836 C C . ASP A 1 106 ? -23.010 -18.342 27.808 1.00 88.75 106 ASP A C 1
ATOM 838 O O . ASP A 1 106 ? -23.743 -18.397 26.824 1.00 88.75 106 ASP A O 1
ATOM 842 N N . LYS A 1 107 ? -22.131 -17.343 27.978 1.00 86.81 107 LYS A N 1
ATOM 843 C CA . LYS A 1 107 ? -22.007 -16.179 27.086 1.00 86.81 107 LYS A CA 1
ATOM 844 C C . LYS A 1 107 ? -21.023 -16.407 25.934 1.00 86.81 107 LYS A C 1
ATOM 846 O O . LYS A 1 107 ? -20.954 -15.589 25.022 1.00 86.81 107 LYS A O 1
ATOM 851 N N . LEU A 1 108 ? -20.279 -17.521 25.915 1.00 83.75 108 LEU A N 1
ATOM 852 C CA . LEU A 1 108 ? -19.306 -17.828 24.851 1.00 83.75 108 LEU A CA 1
ATOM 853 C C . LEU A 1 108 ? -19.913 -17.746 23.448 1.00 83.75 108 LEU A C 1
ATOM 855 O O . LEU A 1 108 ? -19.273 -17.233 22.531 1.00 83.75 108 LEU A O 1
ATOM 859 N N . LYS A 1 109 ? -21.146 -18.233 23.278 1.00 86.00 109 LYS A N 1
ATOM 860 C CA . LYS A 1 109 ? -21.815 -18.256 21.973 1.00 86.00 109 LYS A CA 1
ATOM 861 C C . LYS A 1 109 ? -22.124 -16.847 21.456 1.00 86.00 109 LYS A C 1
ATOM 863 O O . LYS A 1 109 ? -21.988 -16.607 20.257 1.00 86.00 109 LYS A O 1
ATOM 868 N N . ASP A 1 110 ? -22.452 -15.923 22.354 1.00 85.75 110 ASP A N 1
ATOM 869 C CA . ASP A 1 110 ? -22.777 -14.537 22.010 1.00 85.75 110 ASP A CA 1
ATOM 870 C C . ASP A 1 110 ? -21.524 -13.754 21.595 1.00 85.75 110 ASP A C 1
ATOM 872 O O . ASP A 1 110 ? -21.558 -12.995 20.629 1.00 85.75 110 ASP A O 1
ATOM 876 N N . TYR A 1 111 ? -20.388 -14.001 22.257 1.00 86.19 111 TYR A N 1
ATOM 877 C CA . TYR A 1 111 ? -19.093 -13.382 21.925 1.00 86.19 111 TYR A CA 1
ATOM 878 C C . TYR A 1 111 ? -18.368 -14.052 20.748 1.00 86.19 111 TYR A C 1
ATOM 880 O O . TYR A 1 111 ? -17.479 -13.448 20.137 1.00 86.19 111 TYR A O 1
ATOM 888 N N . ALA A 1 112 ? -18.739 -15.289 20.399 1.00 84.94 112 ALA A N 1
ATOM 889 C CA . ALA A 1 112 ? -18.145 -15.998 19.271 1.00 84.94 112 ALA A CA 1
ATOM 890 C C . ALA A 1 112 ? -18.406 -15.273 17.945 1.00 84.94 112 ALA A C 1
ATOM 892 O O . ALA A 1 112 ? -17.513 -15.222 17.102 1.00 84.94 112 ALA A O 1
ATOM 893 N N . GLN A 1 113 ? -19.606 -14.701 17.766 1.00 88.12 113 GLN A N 1
ATOM 894 C CA . GLN A 1 113 ? -19.986 -13.878 16.606 1.00 88.12 113 GLN A CA 1
ATOM 895 C C . GLN A 1 113 ? -19.490 -14.452 15.266 1.00 88.12 113 GLN A C 1
ATOM 897 O O . GLN A 1 113 ? -18.874 -13.760 14.451 1.00 88.12 113 GLN A O 1
ATOM 902 N N . LEU A 1 114 ? -19.749 -15.751 15.061 1.00 88.25 114 LEU A N 1
ATOM 903 C CA . LEU A 1 114 ? -19.130 -16.555 14.002 1.00 88.25 114 LEU A CA 1
ATOM 904 C C . LEU A 1 114 ? -19.296 -15.936 12.610 1.00 88.25 114 LEU A C 1
ATOM 906 O O . LEU A 1 114 ? -18.344 -15.929 11.841 1.00 88.25 114 LEU A O 1
ATOM 910 N N . GLY A 1 115 ? -20.465 -15.365 12.303 1.00 90.44 115 GLY A N 1
ATOM 911 C CA . GLY A 1 115 ? -20.718 -14.721 11.012 1.00 90.44 115 GLY A CA 1
ATOM 912 C C . GLY A 1 115 ? -19.812 -13.512 10.755 1.00 90.44 115 GLY A C 1
ATOM 913 O O . GLY A 1 115 ? -19.133 -13.457 9.734 1.00 90.44 115 GLY A O 1
ATOM 914 N N . ALA A 1 116 ? -19.741 -12.569 11.700 1.00 89.69 116 ALA A N 1
ATOM 915 C CA . ALA A 1 116 ? -18.913 -11.369 11.550 1.00 89.69 116 ALA A CA 1
ATOM 916 C C . ALA A 1 116 ? -17.416 -11.712 11.494 1.00 89.69 116 ALA A C 1
ATOM 918 O O . ALA A 1 116 ? -16.684 -11.172 10.663 1.00 89.69 116 ALA A O 1
ATOM 919 N N . ARG A 1 117 ? -16.962 -12.652 12.336 1.00 90.88 117 ARG A N 1
ATOM 920 C CA . ARG A 1 117 ? -15.564 -13.113 12.333 1.00 90.88 117 ARG A CA 1
ATOM 921 C C . ARG A 1 117 ? -15.208 -13.889 11.067 1.00 90.88 117 ARG A C 1
ATOM 923 O O . ARG A 1 117 ? -14.099 -13.733 10.564 1.00 90.88 117 ARG A O 1
ATOM 930 N N . TYR A 1 118 ? -16.138 -14.678 10.530 1.00 93.94 118 TYR A N 1
ATOM 931 C CA . TYR A 1 118 ? -15.955 -15.364 9.253 1.00 93.94 118 TYR A CA 1
ATOM 932 C C . TYR A 1 118 ? -15.791 -14.369 8.099 1.00 93.94 118 TYR A C 1
ATOM 934 O O . TYR A 1 118 ? -14.871 -14.517 7.299 1.00 93.94 118 TYR A O 1
ATOM 942 N N . GLU A 1 119 ? -16.616 -13.320 8.041 1.00 93.62 119 GLU A N 1
ATOM 943 C CA . GLU A 1 119 ? -16.475 -12.277 7.017 1.00 93.62 119 GLU A CA 1
ATOM 944 C C . GLU A 1 119 ? -15.133 -11.539 7.123 1.00 93.62 119 GLU A C 1
ATOM 946 O O . GLU A 1 119 ? -14.478 -11.315 6.104 1.00 93.62 119 GLU A O 1
ATOM 951 N N . VAL A 1 120 ? -14.665 -11.230 8.340 1.00 92.44 120 VAL A N 1
ATOM 952 C CA . VAL A 1 120 ? -13.308 -10.691 8.541 1.00 92.44 120 VAL A CA 1
ATOM 953 C C . VAL A 1 120 ? -12.257 -11.666 8.009 1.00 92.44 120 VAL A C 1
ATOM 955 O O . VAL A 1 120 ? -11.431 -11.266 7.195 1.00 92.44 120 VAL A O 1
ATOM 958 N N . ALA A 1 121 ? -12.317 -12.945 8.387 1.00 93.00 121 ALA A N 1
ATOM 959 C CA . ALA A 1 121 ? -11.360 -13.953 7.928 1.00 93.00 121 ALA A CA 1
ATOM 960 C C . ALA A 1 121 ? -11.350 -14.101 6.396 1.00 93.00 121 ALA A C 1
ATOM 962 O O . ALA A 1 121 ? -10.284 -14.189 5.789 1.00 93.00 121 ALA A O 1
ATOM 963 N N . LYS A 1 122 ? -12.523 -14.064 5.757 1.00 94.38 122 LYS A N 1
ATOM 964 C CA . LYS A 1 122 ? -12.675 -14.121 4.298 1.00 94.38 122 LYS A CA 1
ATOM 965 C C . LYS A 1 122 ? -12.038 -12.915 3.606 1.00 94.38 122 LYS A C 1
ATOM 967 O O . LYS A 1 122 ? -11.339 -13.082 2.607 1.00 94.38 122 LYS A O 1
ATOM 972 N N . LEU A 1 123 ? -12.257 -11.708 4.130 1.00 93.75 123 LEU A N 1
ATOM 973 C CA . LEU A 1 123 ? -11.653 -10.482 3.600 1.00 93.75 123 LEU A CA 1
ATOM 974 C C . LEU A 1 123 ? -10.132 -10.471 3.800 1.00 93.75 123 LEU A C 1
ATOM 976 O O . LEU A 1 123 ? -9.404 -10.105 2.878 1.00 93.75 123 LEU A O 1
ATOM 980 N N . THR A 1 124 ? -9.653 -10.910 4.964 1.00 93.50 124 THR A N 1
ATOM 981 C CA . THR A 1 124 ? -8.220 -11.017 5.267 1.00 93.50 124 THR A CA 1
ATOM 982 C C . THR A 1 124 ? -7.542 -12.035 4.360 1.00 93.50 124 THR A C 1
ATOM 984 O O . THR A 1 124 ? -6.511 -11.732 3.767 1.00 93.50 124 THR A O 1
ATOM 987 N N . HIS A 1 125 ? -8.164 -13.198 4.151 1.00 92.69 125 HIS A N 1
ATOM 988 C CA . HIS A 1 125 ? -7.667 -14.196 3.209 1.00 92.69 125 HIS A CA 1
ATOM 989 C C . HIS A 1 125 ? -7.574 -13.641 1.782 1.00 92.69 125 HIS A C 1
ATOM 991 O O . HIS A 1 125 ? -6.559 -13.832 1.116 1.00 92.69 125 HIS A O 1
ATOM 997 N N . ALA A 1 126 ? -8.583 -12.889 1.328 1.00 91.31 126 ALA A N 1
ATOM 998 C CA . ALA A 1 126 ? -8.530 -12.239 0.021 1.00 91.31 126 ALA A CA 1
ATOM 999 C C . ALA A 1 126 ? -7.342 -11.264 -0.091 1.00 91.31 126 ALA A C 1
ATOM 1001 O O . ALA A 1 126 ? -6.656 -11.261 -1.112 1.00 91.31 126 ALA A O 1
ATOM 1002 N N . ILE A 1 127 ? -7.060 -10.477 0.957 1.00 92.50 127 ILE A N 1
ATOM 1003 C CA . ILE A 1 127 ? -5.880 -9.597 1.001 1.00 92.50 127 ILE A CA 1
ATOM 1004 C C . ILE A 1 127 ? -4.582 -10.411 0.914 1.00 92.50 127 ILE A C 1
ATOM 1006 O O . ILE A 1 127 ? -3.696 -10.047 0.144 1.00 92.50 127 ILE A O 1
ATOM 1010 N N . SER A 1 128 ? -4.475 -11.529 1.635 1.00 91.81 128 SER A N 1
ATOM 1011 C CA . SER A 1 128 ? -3.303 -12.408 1.551 1.00 91.81 128 SER A CA 1
ATOM 1012 C C . SER A 1 128 ? -3.099 -12.981 0.147 1.00 91.81 128 SER A C 1
ATOM 1014 O O . SER A 1 128 ? -1.970 -12.968 -0.333 1.00 91.81 128 SER A O 1
ATOM 1016 N N . ILE A 1 129 ? -4.165 -13.391 -0.556 1.00 91.19 129 ILE A N 1
ATOM 1017 C CA . ILE A 1 129 ? -4.067 -13.864 -1.952 1.00 91.19 129 ILE A CA 1
ATOM 1018 C C . ILE A 1 129 ? -3.543 -12.752 -2.874 1.00 91.19 129 ILE A C 1
ATOM 1020 O O . ILE A 1 129 ? -2.738 -13.020 -3.766 1.00 91.19 129 ILE A O 1
ATOM 1024 N N . PHE A 1 130 ? -3.977 -11.502 -2.679 1.00 89.62 130 PHE A N 1
ATOM 1025 C CA . PHE A 1 130 ? -3.459 -10.360 -3.441 1.00 89.62 130 PHE A CA 1
ATOM 1026 C C . PHE A 1 130 ? -1.950 -10.173 -3.239 1.00 89.62 130 PHE A C 1
ATOM 1028 O O . PHE A 1 130 ? -1.211 -10.041 -4.220 1.00 89.62 130 PHE A O 1
ATOM 1035 N N . THR A 1 131 ? -1.497 -10.206 -1.984 1.00 88.75 131 THR A N 1
ATOM 1036 C CA . THR A 1 131 ? -0.076 -10.121 -1.622 1.00 88.75 131 THR A CA 1
ATOM 1037 C C . THR A 1 131 ? 0.716 -11.290 -2.206 1.00 88.75 131 THR A C 1
ATOM 1039 O O . THR A 1 131 ? 1.754 -11.090 -2.832 1.00 88.75 131 THR A O 1
ATOM 1042 N N . GLU A 1 132 ? 0.225 -12.516 -2.057 1.00 89.06 132 GLU A N 1
ATOM 1043 C CA . GLU A 1 132 ? 0.888 -13.706 -2.586 1.00 89.06 132 GLU A CA 1
ATOM 1044 C C . GLU A 1 132 ? 0.981 -13.646 -4.117 1.00 89.06 132 GLU A C 1
ATOM 1046 O O . GLU A 1 132 ? 2.044 -13.887 -4.683 1.00 89.06 132 GLU A O 1
ATOM 1051 N N . GLY A 1 133 ? -0.090 -13.220 -4.794 1.00 87.62 133 GLY A N 1
ATOM 1052 C CA . GLY A 1 133 ? -0.141 -13.048 -6.247 1.00 87.62 133 GLY A CA 1
ATOM 1053 C C . GLY A 1 133 ? 0.976 -12.163 -6.800 1.00 87.62 133 GLY A C 1
ATOM 1054 O O . GLY A 1 133 ? 1.636 -12.532 -7.777 1.00 87.62 133 GLY A O 1
ATOM 1055 N N . ILE A 1 134 ? 1.220 -11.012 -6.165 1.00 88.19 134 ILE A N 1
ATOM 1056 C CA . ILE A 1 134 ? 2.294 -10.103 -6.582 1.00 88.19 134 ILE A CA 1
ATOM 1057 C C . ILE A 1 134 ? 3.677 -10.603 -6.149 1.00 88.19 134 ILE A C 1
ATOM 1059 O O . ILE A 1 134 ? 4.617 -10.487 -6.929 1.00 88.19 134 ILE A O 1
ATOM 1063 N N . LEU A 1 135 ? 3.816 -11.222 -4.973 1.00 87.12 135 LEU A N 1
ATOM 1064 C CA . LEU A 1 135 ? 5.100 -11.755 -4.496 1.00 87.12 135 LEU A CA 1
ATOM 1065 C C . LEU A 1 135 ? 5.547 -13.025 -5.241 1.00 87.12 135 LEU A C 1
ATOM 1067 O O . LEU A 1 135 ? 6.743 -13.279 -5.353 1.00 87.12 135 LEU A O 1
ATOM 1071 N N . MET A 1 136 ? 4.614 -13.796 -5.809 1.00 86.62 136 MET A N 1
ATOM 1072 C CA . MET A 1 136 ? 4.912 -14.913 -6.715 1.00 86.62 136 MET A CA 1
ATOM 1073 C C . MET A 1 136 ? 5.513 -14.448 -8.048 1.00 86.62 136 MET A C 1
ATOM 1075 O O . MET A 1 136 ? 6.125 -15.238 -8.778 1.00 86.62 136 MET A O 1
ATOM 1079 N N . MET A 1 137 ? 5.335 -13.174 -8.409 1.00 85.31 137 MET A N 1
ATOM 1080 C CA . MET A 1 137 ? 6.033 -12.601 -9.550 1.00 85.31 137 MET A CA 1
ATOM 1081 C C . MET A 1 137 ? 7.535 -12.611 -9.249 1.00 85.31 137 MET A C 1
ATOM 1083 O O . MET A 1 137 ? 7.982 -12.217 -8.181 1.00 85.31 137 MET A O 1
ATOM 1087 N N . LYS A 1 138 ? 8.352 -13.068 -10.199 1.00 85.12 138 LYS A N 1
ATOM 1088 C CA . LYS A 1 138 ? 9.808 -12.956 -10.061 1.00 85.12 138 LYS A CA 1
ATOM 1089 C C . LYS A 1 138 ? 10.238 -11.539 -10.407 1.00 85.12 138 LYS A C 1
ATOM 1091 O O . LYS A 1 138 ? 9.663 -10.925 -11.312 1.00 85.12 138 LYS A O 1
ATOM 1096 N N . THR A 1 139 ? 11.300 -11.062 -9.769 1.00 87.44 139 THR A N 1
ATOM 1097 C CA . THR A 1 139 ? 11.985 -9.841 -10.191 1.00 87.44 139 THR A CA 1
ATOM 1098 C C . THR A 1 139 ? 12.292 -9.914 -11.686 1.00 87.44 139 THR A C 1
ATOM 1100 O O . THR A 1 139 ? 12.817 -10.916 -12.180 1.00 87.44 139 THR A O 1
ATOM 1103 N N . THR A 1 140 ? 11.872 -8.893 -12.427 1.00 85.50 140 THR A N 1
ATOM 1104 C CA . THR A 1 140 ? 11.815 -8.941 -13.892 1.00 85.50 140 THR A CA 1
ATOM 1105 C C . THR A 1 140 ? 12.557 -7.757 -14.482 1.00 85.50 140 THR A C 1
ATOM 1107 O O . THR A 1 140 ? 12.354 -6.626 -14.054 1.00 85.50 140 THR A O 1
ATOM 1110 N N . LEU A 1 141 ? 13.418 -8.016 -15.464 1.00 84.50 141 LEU A N 1
ATOM 1111 C CA . LEU A 1 141 ? 14.062 -6.964 -16.238 1.00 84.50 141 LEU A CA 1
ATOM 1112 C C . LEU A 1 141 ? 13.101 -6.509 -17.344 1.00 84.50 141 LEU A C 1
ATOM 1114 O O . LEU A 1 141 ? 12.675 -7.312 -18.173 1.00 84.50 141 LEU A O 1
ATOM 1118 N N . VAL A 1 142 ? 12.731 -5.236 -17.314 1.00 83.31 142 VAL A N 1
ATOM 1119 C CA . VAL A 1 142 ? 11.824 -4.593 -18.262 1.00 83.31 142 VAL A CA 1
ATOM 1120 C C . VAL A 1 142 ? 12.643 -3.563 -19.037 1.00 83.31 142 VAL A C 1
ATOM 1122 O O . VAL A 1 142 ? 12.909 -2.466 -18.547 1.00 83.31 142 VAL A O 1
ATOM 1125 N N . GLY A 1 143 ? 13.113 -3.961 -20.222 1.00 81.38 143 GLY A N 1
ATOM 1126 C CA . GLY A 1 143 ? 14.122 -3.211 -20.971 1.00 81.38 143 GLY A CA 1
ATOM 1127 C C . GLY A 1 143 ? 15.440 -3.190 -20.198 1.00 81.38 143 GLY A C 1
ATOM 1128 O O . GLY A 1 143 ? 16.027 -4.242 -19.959 1.00 81.38 143 GLY A O 1
ATOM 1129 N N . ILE A 1 144 ? 15.872 -2.011 -19.751 1.00 82.50 144 ILE A N 1
ATOM 1130 C CA . ILE A 1 144 ? 17.062 -1.855 -18.892 1.00 82.50 144 ILE A CA 1
ATOM 1131 C C . ILE A 1 144 ? 16.733 -1.641 -17.406 1.00 82.50 144 ILE A C 1
ATOM 1133 O O . ILE A 1 144 ? 17.642 -1.485 -16.592 1.00 82.50 144 ILE A O 1
ATOM 1137 N N . ILE A 1 145 ? 15.449 -1.623 -17.030 1.00 86.06 145 ILE A N 1
ATOM 1138 C CA . ILE A 1 145 ? 15.014 -1.345 -15.655 1.00 86.06 145 ILE A CA 1
ATOM 1139 C C . ILE A 1 145 ? 14.612 -2.644 -14.962 1.00 86.06 145 ILE A C 1
ATOM 1141 O O . ILE A 1 145 ? 13.782 -3.411 -15.451 1.00 86.06 145 ILE A O 1
ATOM 1145 N N . LYS A 1 146 ? 15.180 -2.889 -13.781 1.00 88.75 146 LYS A N 1
ATOM 1146 C CA . LYS A 1 146 ? 14.812 -4.025 -12.936 1.00 88.75 146 LYS A CA 1
ATOM 1147 C C . LYS A 1 146 ? 13.571 -3.678 -12.115 1.00 88.75 146 LYS A C 1
ATOM 1149 O O . LYS A 1 146 ? 13.562 -2.701 -11.375 1.00 88.75 146 LYS A O 1
ATOM 1154 N N . VAL A 1 147 ? 12.539 -4.502 -12.236 1.00 89.12 147 VAL A N 1
ATOM 1155 C CA . VAL A 1 147 ? 11.266 -4.350 -11.532 1.00 89.12 147 VAL A CA 1
ATOM 1156 C C . VAL A 1 147 ? 11.184 -5.375 -10.410 1.00 89.12 147 VAL A C 1
ATOM 1158 O O . VAL A 1 147 ? 11.142 -6.581 -10.677 1.00 89.12 147 VAL A O 1
ATOM 1161 N N . ASP A 1 148 ? 11.154 -4.887 -9.170 1.00 90.69 148 ASP A N 1
ATOM 1162 C CA . ASP A 1 148 ? 10.977 -5.702 -7.970 1.00 90.69 148 ASP A CA 1
ATOM 1163 C C . ASP A 1 148 ? 9.510 -5.701 -7.490 1.00 90.69 148 ASP A C 1
ATOM 1165 O O . ASP A 1 148 ? 8.984 -4.643 -7.143 1.00 90.69 148 ASP A O 1
ATOM 1169 N N . PRO A 1 149 ? 8.821 -6.857 -7.464 1.00 89.19 149 PRO A N 1
ATOM 1170 C CA . PRO A 1 149 ? 7.414 -6.945 -7.071 1.00 89.19 149 PRO A CA 1
ATOM 1171 C C . PRO A 1 149 ? 7.136 -6.542 -5.624 1.00 89.19 149 PRO A C 1
ATOM 1173 O O . PRO A 1 149 ? 6.081 -5.969 -5.354 1.00 89.19 149 PRO A O 1
ATOM 1176 N N . LYS A 1 150 ? 8.076 -6.798 -4.702 1.00 90.69 150 LYS A N 1
ATOM 1177 C CA . LYS A 1 150 ? 7.930 -6.373 -3.305 1.00 90.69 150 LYS A CA 1
ATOM 1178 C C . LYS A 1 150 ? 7.941 -4.849 -3.209 1.00 90.69 150 LYS A C 1
ATOM 1180 O O . LYS A 1 150 ? 7.027 -4.273 -2.624 1.00 90.69 150 LYS A O 1
ATOM 1185 N N . GLN A 1 151 ? 8.908 -4.203 -3.862 1.00 91.94 151 GLN A N 1
ATOM 1186 C CA . GLN A 1 151 ? 8.947 -2.745 -3.962 1.00 91.94 151 GLN A CA 1
ATOM 1187 C C . GLN A 1 151 ? 7.700 -2.175 -4.658 1.00 91.94 151 GLN A C 1
ATOM 1189 O O . GLN A 1 151 ? 7.135 -1.194 -4.188 1.00 91.94 151 GLN A O 1
ATOM 1194 N N . LEU A 1 152 ? 7.220 -2.801 -5.740 1.00 91.94 152 LEU A N 1
ATOM 1195 C CA . LEU A 1 152 ? 5.991 -2.374 -6.420 1.00 91.94 152 LEU A CA 1
ATOM 1196 C C . LEU A 1 152 ? 4.762 -2.408 -5.505 1.00 91.94 152 LEU A C 1
ATOM 1198 O O . LEU A 1 152 ? 3.938 -1.494 -5.560 1.00 91.94 152 LEU A O 1
ATOM 1202 N N . LEU A 1 153 ? 4.630 -3.461 -4.694 1.00 92.00 153 LEU A N 1
ATOM 1203 C CA . LEU A 1 153 ? 3.548 -3.581 -3.724 1.00 92.00 153 LEU A CA 1
ATOM 1204 C C . LEU A 1 153 ? 3.646 -2.479 -2.665 1.00 92.00 153 LEU A C 1
ATOM 1206 O O . LEU A 1 153 ? 2.655 -1.800 -2.401 1.00 92.00 153 LEU A O 1
ATOM 1210 N N . GLU A 1 154 ? 4.834 -2.280 -2.093 1.00 93.62 154 GLU A N 1
ATOM 1211 C CA . GLU A 1 154 ? 5.082 -1.265 -1.066 1.00 93.62 154 GLU A CA 1
ATOM 1212 C C . GLU A 1 154 ? 4.805 0.153 -1.591 1.00 93.62 154 GLU A C 1
ATOM 1214 O O . GLU A 1 154 ? 4.060 0.909 -0.964 1.00 93.62 154 GLU A O 1
ATOM 1219 N N . ASP A 1 155 ? 5.309 0.485 -2.784 1.00 94.31 155 ASP A N 1
ATOM 1220 C CA . ASP A 1 155 ? 5.049 1.758 -3.468 1.00 94.31 155 ASP A CA 1
ATOM 1221 C C . ASP A 1 155 ? 3.549 1.956 -3.729 1.00 94.31 155 ASP A C 1
ATOM 1223 O O . ASP A 1 155 ? 3.006 3.047 -3.539 1.00 94.31 155 ASP A O 1
ATOM 1227 N N . GLY A 1 156 ? 2.859 0.895 -4.156 1.00 94.06 156 GLY A N 1
ATOM 1228 C CA . GLY A 1 156 ? 1.427 0.920 -4.425 1.00 94.06 156 GLY A CA 1
ATOM 1229 C C . GLY A 1 156 ? 0.588 1.147 -3.163 1.00 94.06 156 GLY A C 1
ATOM 1230 O O . GLY A 1 156 ? -0.370 1.925 -3.200 1.00 94.06 156 GLY A O 1
ATOM 1231 N N . ILE A 1 157 ? 0.972 0.514 -2.049 1.00 94.69 157 ILE A N 1
ATOM 1232 C CA . ILE A 1 157 ? 0.355 0.685 -0.725 1.00 94.69 157 ILE A CA 1
ATOM 1233 C C . ILE A 1 157 ? 0.591 2.099 -0.199 1.00 94.69 157 ILE A C 1
ATOM 1235 O O . ILE A 1 157 ? -0.370 2.744 0.224 1.00 94.69 157 ILE A O 1
ATOM 1239 N N . ARG A 1 158 ? 1.827 2.612 -0.277 1.00 95.38 158 ARG A N 1
ATOM 1240 C CA . ARG A 1 158 ? 2.153 4.002 0.084 1.00 95.38 158 ARG A CA 1
ATOM 1241 C C . ARG A 1 158 ? 1.320 4.992 -0.719 1.00 95.38 158 ARG A C 1
ATOM 1243 O O . ARG A 1 158 ? 0.666 5.860 -0.148 1.00 95.38 158 ARG A O 1
ATOM 1250 N N . LYS A 1 159 ? 1.273 4.826 -2.043 1.00 95.19 159 LYS A N 1
ATOM 1251 C CA . LYS A 1 159 ? 0.497 5.697 -2.933 1.00 95.19 159 LYS A CA 1
ATOM 1252 C C . LYS A 1 159 ? -0.988 5.715 -2.569 1.00 95.19 159 LYS A C 1
ATOM 1254 O O . LYS A 1 159 ? -1.598 6.783 -2.535 1.00 95.19 159 LYS A O 1
ATOM 1259 N N . GLU A 1 160 ? -1.569 4.549 -2.296 1.00 94.44 160 GLU A N 1
ATOM 1260 C CA . GLU A 1 160 ? -2.980 4.444 -1.921 1.00 94.44 160 GLU A CA 1
ATOM 1261 C C . GLU A 1 160 ? -3.250 5.021 -0.522 1.00 94.44 160 GLU A C 1
ATOM 1263 O O . GLU A 1 160 ? -4.264 5.698 -0.329 1.00 94.44 160 GLU A O 1
ATOM 1268 N N . LEU A 1 161 ? -2.322 4.841 0.427 1.00 94.19 161 LEU A N 1
ATOM 1269 C CA . LEU A 1 161 ? -2.381 5.470 1.747 1.00 94.19 161 LEU A CA 1
ATOM 1270 C C . LEU A 1 161 ? -2.396 6.995 1.627 1.00 94.19 161 LEU A C 1
ATOM 1272 O O . LEU A 1 161 ? -3.321 7.638 2.126 1.00 94.19 161 LEU A O 1
ATOM 1276 N N . VAL A 1 162 ? -1.415 7.561 0.918 1.00 95.06 162 VAL A N 1
ATOM 1277 C CA . VAL A 1 162 ? -1.289 9.010 0.717 1.00 95.06 162 VAL A CA 1
ATOM 1278 C C . VAL A 1 162 ? -2.553 9.574 0.091 1.00 95.06 162 VAL A C 1
ATOM 1280 O O . VAL A 1 162 ? -3.106 10.550 0.594 1.00 95.06 162 VAL A O 1
ATOM 1283 N N . ARG A 1 163 ? -3.069 8.923 -0.957 1.00 94.25 163 ARG A N 1
ATOM 1284 C CA . ARG A 1 163 ? -4.304 9.338 -1.632 1.00 94.25 163 ARG A CA 1
ATOM 1285 C C . ARG A 1 163 ? -5.485 9.425 -0.663 1.00 94.25 163 ARG A C 1
ATOM 1287 O O . ARG A 1 163 ? -6.236 10.400 -0.700 1.00 94.25 163 ARG A O 1
ATOM 1294 N N . ARG A 1 164 ? -5.669 8.419 0.196 1.00 91.81 164 ARG A N 1
ATOM 1295 C CA . ARG A 1 164 ? -6.806 8.358 1.128 1.00 91.81 164 ARG A CA 1
ATOM 1296 C C . ARG A 1 164 ? -6.657 9.291 2.321 1.00 91.81 164 ARG A C 1
ATOM 1298 O O . ARG A 1 164 ? -7.638 9.932 2.694 1.00 91.81 164 ARG A O 1
ATOM 1305 N N . VAL A 1 165 ? -5.456 9.400 2.883 1.00 92.81 165 VAL A N 1
ATOM 1306 C CA . VAL A 1 165 ? -5.172 10.318 3.993 1.00 92.81 165 VAL A CA 1
ATOM 1307 C C . VAL A 1 165 ? -5.294 11.764 3.527 1.00 92.81 165 VAL A C 1
ATOM 1309 O O . VAL A 1 165 ? -6.011 12.538 4.155 1.00 92.81 165 VAL A O 1
ATOM 1312 N N . ALA A 1 166 ? -4.697 12.116 2.385 1.00 92.38 166 ALA A N 1
ATOM 1313 C CA . ALA A 1 166 ? -4.824 13.454 1.811 1.00 92.38 166 ALA A CA 1
ATOM 1314 C C . ALA A 1 166 ? -6.289 13.809 1.519 1.00 92.38 166 ALA A C 1
ATOM 1316 O O . ALA A 1 166 ? -6.729 14.910 1.840 1.00 92.38 166 ALA A O 1
ATOM 1317 N N . TYR A 1 167 ? -7.075 12.867 0.983 1.00 92.00 167 TYR A N 1
ATOM 1318 C CA . TYR A 1 167 ? -8.509 13.072 0.771 1.00 92.00 167 TYR A CA 1
ATOM 1319 C C . TYR A 1 167 ? -9.276 13.293 2.085 1.00 92.00 167 TYR A C 1
ATOM 1321 O O . TYR A 1 167 ? -10.112 14.193 2.167 1.00 92.00 167 TYR A O 1
ATOM 1329 N N . ALA A 1 168 ? -8.987 12.504 3.122 1.00 90.19 168 ALA A N 1
ATOM 1330 C CA . ALA A 1 168 ? -9.619 12.650 4.431 1.00 90.19 168 ALA A CA 1
ATOM 1331 C C . ALA A 1 168 ? -9.263 13.989 5.100 1.00 90.19 168 ALA A C 1
ATOM 1333 O O . ALA A 1 168 ? -10.156 14.651 5.629 1.00 90.19 168 ALA A O 1
ATOM 1334 N N . LEU A 1 169 ? -8.000 14.422 5.014 1.00 89.69 169 LEU A N 1
ATOM 1335 C CA . LEU A 1 169 ? -7.555 15.736 5.485 1.00 89.69 169 LEU A CA 1
ATOM 1336 C C . LEU A 1 169 ? -8.235 16.862 4.705 1.00 89.69 169 LEU A C 1
ATOM 1338 O O . LEU A 1 169 ? -8.788 17.770 5.311 1.00 89.69 169 LEU A O 1
ATOM 1342 N N . HIS A 1 170 ? -8.271 16.779 3.375 1.00 88.62 170 HIS A N 1
ATOM 1343 C CA . HIS A 1 170 ? -8.940 17.767 2.528 1.00 88.62 170 HIS A CA 1
ATOM 1344 C C . HIS A 1 170 ? -10.430 17.897 2.876 1.00 88.62 170 HIS A C 1
ATOM 1346 O O . HIS A 1 170 ? -10.926 18.996 3.111 1.00 88.62 170 HIS A O 1
ATOM 1352 N N . LYS A 1 171 ? -11.150 16.774 2.992 1.00 86.56 171 LYS A N 1
ATOM 1353 C CA . LYS A 1 171 ? -12.568 16.771 3.385 1.00 86.56 171 LYS A CA 1
ATOM 1354 C C . LYS A 1 171 ? -12.773 17.307 4.812 1.00 86.56 171 LYS A C 1
ATOM 1356 O O . LYS A 1 171 ? -13.746 18.022 5.059 1.00 86.56 171 LYS A O 1
ATOM 1361 N N . GLY A 1 172 ? -11.892 16.944 5.747 1.00 83.50 172 GLY A N 1
ATOM 1362 C CA . GLY A 1 172 ? -12.002 17.292 7.167 1.00 83.50 172 GLY A CA 1
ATOM 1363 C C . GLY A 1 172 ? -11.609 18.735 7.496 1.00 83.50 172 GLY A C 1
ATOM 1364 O O . GLY A 1 172 ? -12.224 19.341 8.372 1.00 83.50 172 GLY A O 1
ATOM 1365 N N . LEU A 1 173 ? -10.626 19.287 6.779 1.00 82.69 173 LEU A N 1
ATOM 1366 C CA . LEU A 1 173 ? -10.020 20.598 7.044 1.00 82.69 173 LEU A CA 1
ATOM 1367 C C . LEU A 1 173 ? -10.500 21.707 6.100 1.00 82.69 173 LEU A C 1
ATOM 1369 O O . LEU A 1 173 ? -10.113 22.860 6.265 1.00 82.69 173 LEU A O 1
ATOM 1373 N N . ILE A 1 174 ? -11.376 21.400 5.140 1.00 81.38 174 ILE A N 1
ATOM 1374 C CA . ILE A 1 174 ? -12.101 22.439 4.406 1.00 81.38 174 ILE A CA 1
ATOM 1375 C C . ILE A 1 174 ? -13.282 22.915 5.243 1.00 81.38 174 ILE A C 1
ATOM 1377 O O . ILE A 1 174 ? -14.241 22.178 5.504 1.00 81.38 174 ILE A O 1
ATOM 1381 N N . PHE A 1 175 ? -13.235 24.189 5.619 1.00 77.69 175 PHE A N 1
ATOM 1382 C CA . PHE A 1 175 ? -14.305 24.881 6.325 1.00 77.69 175 PHE A CA 1
ATOM 1383 C C . PHE A 1 175 ? -14.958 25.901 5.396 1.00 77.69 175 PHE A C 1
ATOM 1385 O O . PHE A 1 175 ? -14.287 26.631 4.671 1.00 77.69 175 PHE A O 1
ATOM 1392 N N . ASN A 1 176 ? -16.289 25.942 5.400 1.00 74.69 176 ASN A N 1
ATOM 1393 C CA . ASN A 1 176 ? -17.018 26.989 4.696 1.00 74.69 176 ASN A CA 1
ATOM 1394 C C . ASN A 1 176 ? -16.838 28.302 5.484 1.00 74.69 176 ASN A C 1
ATOM 1396 O O . ASN A 1 176 ? -17.020 28.273 6.699 1.00 74.69 176 ASN A O 1
ATOM 1400 N N . PRO A 1 177 ? -16.554 29.451 4.847 1.00 71.38 177 PRO A N 1
ATOM 1401 C CA . PRO A 1 177 ? -16.503 30.749 5.530 1.00 71.38 177 PRO A CA 1
ATOM 1402 C C . PRO A 1 177 ? -17.780 31.103 6.312 1.00 71.38 177 PRO A C 1
ATOM 1404 O O . PRO A 1 177 ? -17.743 31.923 7.222 1.00 71.38 177 PRO A O 1
ATOM 1407 N N . LYS A 1 178 ? -18.917 30.483 5.962 1.00 74.38 178 LYS A N 1
ATOM 1408 C CA . LYS A 1 178 ? -20.211 30.619 6.654 1.00 74.38 178 LYS A CA 1
ATOM 1409 C C . LYS A 1 178 ? -20.485 29.518 7.693 1.00 74.38 178 LYS A C 1
ATOM 1411 O O . LYS A 1 178 ? -21.584 29.478 8.242 1.00 74.38 178 LYS A O 1
ATOM 1416 N N . ALA A 1 179 ? -19.545 28.598 7.919 1.00 71.62 179 ALA A N 1
ATOM 1417 C CA . ALA A 1 179 ? -19.704 27.502 8.872 1.00 71.62 179 ALA A CA 1
ATOM 1418 C C . ALA A 1 179 ? -19.754 28.038 10.305 1.00 71.62 179 ALA A C 1
ATOM 1420 O O . ALA A 1 179 ? -18.993 28.934 10.680 1.00 71.62 179 ALA A O 1
ATOM 1421 N N . LYS A 1 180 ? -20.636 27.468 11.129 1.00 75.19 180 LYS A N 1
ATOM 1422 C CA . LYS A 1 180 ? -20.688 27.813 12.554 1.00 75.19 180 LYS A CA 1
ATOM 1423 C C . LYS A 1 180 ? -19.489 27.192 13.275 1.00 75.19 180 LYS A C 1
ATOM 1425 O O . LYS A 1 180 ? -19.097 26.067 12.977 1.00 75.19 180 LYS A O 1
ATOM 1430 N N . THR A 1 181 ? -18.957 27.868 14.295 1.00 73.75 181 THR A N 1
ATOM 1431 C CA . THR A 1 181 ? -17.877 27.342 15.161 1.00 73.75 181 THR A CA 1
ATOM 1432 C C . THR A 1 181 ? -18.222 25.993 15.803 1.00 73.75 181 THR A C 1
ATOM 1434 O O . THR A 1 181 ? -17.332 25.195 16.086 1.00 73.75 181 THR A O 1
ATOM 1437 N N . SER A 1 182 ? -19.514 25.686 15.955 1.00 79.62 182 SER A N 1
ATOM 1438 C CA . SER A 1 182 ? -20.016 24.386 16.414 1.00 79.62 182 SER A CA 1
ATOM 1439 C C . SER A 1 182 ? -19.704 23.211 15.475 1.00 79.62 182 SER A C 1
ATOM 1441 O O . SER A 1 182 ? -19.776 22.066 15.910 1.00 79.62 182 SER A O 1
ATOM 1443 N N . GLU A 1 183 ? -19.370 23.456 14.204 1.00 80.44 183 GLU A N 1
ATOM 1444 C CA . GLU A 1 183 ? -19.096 22.411 13.201 1.00 80.44 183 GLU A CA 1
ATOM 1445 C C . GLU A 1 183 ? -17.643 21.912 13.223 1.00 80.44 183 GLU A C 1
ATOM 1447 O O . GLU A 1 183 ? -17.357 20.828 12.708 1.00 80.44 183 GLU A O 1
ATOM 1452 N N . LEU A 1 184 ? -16.730 22.659 13.856 1.00 82.81 184 LEU A N 1
ATOM 1453 C CA . LEU A 1 184 ? -15.304 22.327 13.909 1.00 82.81 184 LEU A CA 1
ATOM 1454 C C . LEU A 1 184 ? -15.049 21.025 14.678 1.00 82.81 184 LEU A C 1
ATOM 1456 O O . LEU A 1 184 ? -14.451 20.090 14.151 1.00 82.81 184 LEU A O 1
A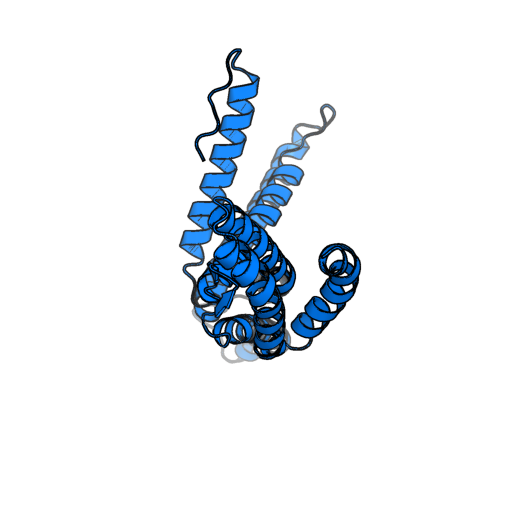TOM 1460 N N . MET A 1 185 ? -15.531 20.949 15.921 1.00 88.19 185 MET A N 1
ATOM 1461 C CA . MET A 1 185 ? -15.289 19.793 16.790 1.00 88.19 185 MET A CA 1
ATOM 1462 C C . MET A 1 185 ? -15.865 18.481 16.225 1.00 88.19 185 MET A C 1
ATOM 1464 O O . MET A 1 185 ? -15.149 17.478 16.249 1.00 88.19 185 MET A O 1
ATOM 1468 N N . PRO A 1 186 ? -17.102 18.436 15.688 1.00 87.62 186 PRO A N 1
ATOM 1469 C CA . PRO A 1 186 ? -17.623 17.249 15.010 1.00 87.62 186 PRO A CA 1
ATOM 1470 C C . PRO A 1 186 ? -16.772 16.802 13.815 1.00 87.62 186 PRO A C 1
ATOM 1472 O O . PRO A 1 186 ? -16.450 15.618 13.720 1.00 87.62 186 PRO A O 1
ATOM 1475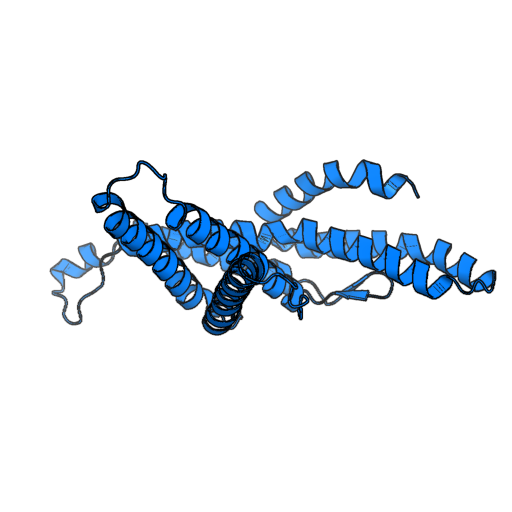 N N . LYS A 1 187 ? -16.344 17.733 12.948 1.00 86.94 187 LYS A N 1
ATOM 1476 C CA . LYS A 1 187 ? -15.478 17.415 11.799 1.00 86.94 187 LYS A CA 1
ATOM 1477 C C . LYS A 1 187 ? -14.130 16.842 12.225 1.00 86.94 187 LYS A C 1
ATOM 1479 O O . LYS A 1 187 ? -13.687 15.840 11.668 1.00 86.94 187 LYS A O 1
ATOM 1484 N N . LEU A 1 188 ? -13.496 17.443 13.232 1.00 88.56 188 LEU A N 1
ATOM 1485 C CA . LEU A 1 188 ? -12.224 16.949 13.760 1.00 88.56 188 LEU A CA 1
ATOM 1486 C C . LEU A 1 188 ? -12.370 15.556 14.380 1.00 88.56 188 LEU A C 1
ATOM 1488 O O . LEU A 1 188 ? -11.493 14.720 14.187 1.00 88.56 188 LEU A O 1
ATOM 1492 N N . LYS A 1 189 ? -13.488 15.271 15.061 1.00 90.06 189 LYS A N 1
ATOM 1493 C CA . LYS A 1 189 ? -13.780 13.928 15.587 1.00 90.06 189 LYS A CA 1
ATOM 1494 C C . LYS A 1 189 ? -13.973 12.893 14.474 1.00 90.06 189 LYS A C 1
ATOM 1496 O O . LYS A 1 189 ? -13.417 11.804 14.580 1.00 90.06 189 LYS A O 1
ATOM 1501 N N . GLU A 1 190 ? -14.706 13.220 13.406 1.00 87.81 190 GLU A N 1
ATOM 1502 C CA . GLU A 1 190 ? -14.872 12.329 12.240 1.00 87.81 190 GLU A CA 1
ATOM 1503 C C . GLU A 1 190 ? -13.523 12.048 11.560 1.00 87.81 190 GLU A C 1
ATOM 1505 O O . GLU A 1 190 ? -13.198 10.901 11.235 1.00 87.81 190 GLU A O 1
ATOM 1510 N N . MET A 1 191 ? -12.705 13.088 11.387 1.00 89.56 191 MET A N 1
ATOM 1511 C CA . MET A 1 191 ? -11.370 12.961 10.810 1.00 89.56 191 MET A CA 1
ATOM 1512 C C . MET A 1 191 ? -10.454 12.112 11.698 1.00 89.56 191 MET A C 1
ATOM 1514 O O . MET A 1 191 ? -9.801 11.204 11.189 1.00 89.56 191 MET A O 1
ATOM 1518 N N . ALA A 1 192 ? -10.442 12.352 13.012 1.00 90.19 192 ALA A N 1
ATOM 1519 C CA . ALA A 1 192 ? -9.658 11.572 13.967 1.00 90.19 192 ALA A CA 1
ATOM 1520 C C . ALA A 1 192 ? -10.060 10.090 13.954 1.00 90.19 192 ALA A C 1
ATOM 1522 O O . ALA A 1 192 ? -9.187 9.231 13.878 1.00 90.19 192 ALA A O 1
ATOM 1523 N N . ALA A 1 193 ? -11.362 9.787 13.927 1.00 88.50 193 ALA A N 1
ATOM 1524 C CA . ALA A 1 193 ? -11.855 8.414 13.801 1.00 88.50 193 ALA A CA 1
ATOM 1525 C C . ALA A 1 193 ? -11.418 7.758 12.478 1.00 88.50 193 ALA A C 1
ATOM 1527 O O . ALA A 1 193 ? -11.068 6.580 12.446 1.00 88.50 193 ALA A O 1
ATOM 1528 N N . THR A 1 194 ? -11.391 8.526 11.384 1.00 88.44 194 THR A N 1
ATOM 1529 C CA . THR A 1 194 ? -10.909 8.040 10.083 1.00 88.44 194 THR A CA 1
ATOM 1530 C C . THR A 1 194 ? -9.405 7.738 10.115 1.00 88.44 194 THR A C 1
ATOM 1532 O O . THR A 1 194 ? -8.981 6.697 9.617 1.00 88.44 194 THR A O 1
ATOM 1535 N N . MET A 1 195 ? -8.599 8.620 10.718 1.00 90.62 195 MET A N 1
ATOM 1536 C CA . MET A 1 195 ? -7.151 8.423 10.877 1.00 90.62 195 MET A CA 1
ATOM 1537 C C . MET A 1 195 ? -6.829 7.224 11.778 1.00 90.62 195 MET A C 1
ATOM 1539 O O . MET A 1 195 ? -5.992 6.402 11.413 1.00 90.62 195 MET A O 1
ATOM 1543 N N . ASP A 1 196 ? -7.535 7.080 12.901 1.00 90.12 196 ASP A N 1
ATOM 1544 C CA . ASP A 1 196 ? -7.424 5.919 13.796 1.00 90.12 196 ASP A CA 1
ATOM 1545 C C . ASP A 1 196 ? -7.784 4.613 13.064 1.00 90.12 196 ASP A C 1
ATOM 1547 O O . ASP A 1 196 ? -7.079 3.610 13.170 1.00 90.12 196 ASP A O 1
ATOM 1551 N N . GLY A 1 197 ? -8.814 4.640 12.212 1.00 87.75 197 GLY A N 1
ATOM 1552 C CA . GLY A 1 197 ? -9.163 3.511 11.350 1.00 87.75 197 GLY A CA 1
ATOM 1553 C C . GLY A 1 197 ? -8.036 3.096 10.394 1.00 87.75 197 GLY A C 1
ATOM 1554 O O . GLY A 1 197 ? -7.803 1.898 10.208 1.00 87.75 197 GLY A O 1
ATOM 1555 N N . PHE A 1 198 ? -7.306 4.051 9.804 1.00 90.19 198 PHE A N 1
ATOM 1556 C CA . PHE A 1 198 ? -6.135 3.734 8.977 1.00 90.19 198 PHE A CA 1
ATOM 1557 C C . PHE A 1 198 ? -4.989 3.150 9.803 1.00 90.19 198 PHE A C 1
ATOM 1559 O O . PHE A 1 198 ? -4.440 2.124 9.401 1.00 90.19 198 PHE A O 1
ATOM 1566 N N . TYR A 1 199 ? -4.672 3.742 10.958 1.00 91.94 199 TYR A N 1
ATOM 1567 C CA . TYR A 1 199 ? -3.643 3.228 11.865 1.00 91.94 199 TYR A CA 1
ATOM 1568 C C . TYR A 1 199 ? -3.910 1.761 12.236 1.00 91.94 199 TYR A C 1
ATOM 1570 O O . TYR A 1 199 ? -3.078 0.890 11.971 1.00 91.94 199 TYR A O 1
ATOM 1578 N N . ARG A 1 200 ? -5.125 1.463 12.717 1.00 89.50 200 ARG A N 1
ATOM 1579 C CA . ARG A 1 200 ? -5.552 0.098 13.068 1.00 89.50 200 ARG A CA 1
ATOM 1580 C C . ARG A 1 200 ? -5.545 -0.853 11.872 1.00 89.50 200 ARG A C 1
ATOM 1582 O O . ARG A 1 200 ? -5.208 -2.022 12.021 1.00 89.50 200 ARG A O 1
ATOM 1589 N N . SER A 1 201 ? -5.888 -0.373 10.671 1.00 89.00 201 SER A N 1
ATOM 1590 C CA . SER A 1 201 ? -5.826 -1.194 9.446 1.00 89.00 201 SER A CA 1
ATOM 1591 C C . SER A 1 201 ? -4.409 -1.672 9.161 1.00 89.00 201 SER A C 1
ATOM 1593 O O . SER A 1 201 ? -4.205 -2.829 8.797 1.00 89.00 201 SER A O 1
ATOM 1595 N N . PHE A 1 202 ? -3.442 -0.767 9.294 1.00 90.88 202 PHE A N 1
ATOM 1596 C CA . PHE A 1 202 ? -2.039 -1.051 9.027 1.00 90.88 202 PHE A CA 1
ATOM 1597 C C . PHE A 1 202 ? -1.422 -1.922 10.115 1.00 90.88 202 PHE A C 1
ATOM 1599 O O . PHE A 1 202 ? -0.656 -2.826 9.788 1.00 90.88 202 PHE A O 1
ATOM 1606 N N . GLU A 1 203 ? -1.806 -1.707 11.372 1.00 91.06 203 GLU A N 1
ATOM 1607 C CA . GLU A 1 203 ? -1.454 -2.598 12.477 1.00 91.06 203 GLU A CA 1
ATOM 1608 C C . GLU A 1 203 ? -1.987 -4.018 12.245 1.00 91.06 203 GLU A C 1
ATOM 1610 O O . GLU A 1 203 ? -1.251 -4.989 12.397 1.00 91.06 203 GLU A O 1
ATOM 1615 N N . TYR A 1 204 ? -3.243 -4.140 11.813 1.00 89.75 204 TYR A N 1
ATOM 1616 C CA . TYR A 1 204 ? -3.886 -5.431 11.583 1.00 89.75 204 TYR A CA 1
ATOM 1617 C C . TYR A 1 204 ? -3.277 -6.203 10.405 1.00 89.75 204 TYR A C 1
ATOM 1619 O O . TYR A 1 204 ? -3.110 -7.418 10.481 1.00 89.75 204 TYR A O 1
ATOM 1627 N N . ILE A 1 205 ? -2.982 -5.524 9.290 1.00 90.12 205 ILE A N 1
ATOM 1628 C CA . ILE A 1 205 ? -2.642 -6.203 8.033 1.00 90.12 205 ILE A CA 1
ATOM 1629 C C . ILE A 1 205 ? -1.142 -6.441 7.820 1.00 90.12 205 ILE A C 1
ATOM 1631 O O . ILE A 1 205 ? -0.778 -7.184 6.907 1.00 90.12 205 ILE A O 1
ATOM 1635 N N . GLN A 1 206 ? -0.274 -5.826 8.633 1.00 91.88 206 GLN A N 1
ATOM 1636 C CA . GLN A 1 206 ? 1.184 -5.855 8.439 1.00 91.88 206 GLN A CA 1
ATOM 1637 C C . GLN A 1 206 ? 1.741 -7.277 8.257 1.00 91.88 206 GLN A C 1
ATOM 1639 O O . GLN A 1 206 ? 2.497 -7.524 7.313 1.00 91.88 206 GLN A O 1
ATOM 1644 N N . ASP A 1 207 ? 1.276 -8.227 9.071 1.00 88.12 207 ASP A N 1
ATOM 1645 C CA . ASP A 1 207 ? 1.742 -9.616 9.041 1.00 88.12 207 ASP A CA 1
ATOM 1646 C C . ASP A 1 207 ? 1.257 -10.366 7.793 1.00 88.12 207 ASP A C 1
ATOM 1648 O O . ASP A 1 207 ? 1.981 -11.176 7.218 1.00 88.12 207 ASP A O 1
ATOM 1652 N N . TYR A 1 208 ? 0.052 -10.047 7.314 1.00 87.56 208 TYR A N 1
ATOM 1653 C CA . TYR A 1 208 ? -0.561 -10.685 6.144 1.00 87.56 208 TYR A CA 1
ATOM 1654 C C . TYR A 1 208 ? 0.008 -10.183 4.813 1.00 87.56 208 TYR A C 1
ATOM 1656 O O . TYR A 1 208 ? -0.174 -10.828 3.778 1.00 87.56 208 TYR A O 1
ATOM 1664 N N . VAL A 1 209 ? 0.647 -9.011 4.824 1.00 87.56 209 VAL A N 1
ATOM 1665 C CA . VAL A 1 209 ? 1.193 -8.345 3.630 1.00 87.56 209 VAL A CA 1
ATOM 1666 C C . VAL A 1 209 ? 2.727 -8.352 3.634 1.00 87.56 209 VAL A C 1
ATOM 1668 O O . VAL A 1 209 ? 3.349 -8.041 2.622 1.00 87.56 209 VAL A O 1
ATOM 1671 N N . SER A 1 210 ? 3.356 -8.781 4.735 1.00 86.81 210 SER A N 1
ATOM 1672 C CA . SER A 1 210 ? 4.817 -8.836 4.897 1.00 86.81 210 SER A CA 1
ATOM 1673 C C . SER A 1 210 ? 5.495 -7.473 4.674 1.00 86.81 210 SER A C 1
ATOM 1675 O O . SER A 1 210 ? 6.536 -7.355 4.016 1.00 86.81 210 SER A O 1
ATOM 1677 N N . ILE A 1 211 ? 4.883 -6.422 5.227 1.00 88.94 211 ILE A N 1
ATOM 1678 C CA . ILE A 1 211 ? 5.384 -5.042 5.187 1.00 88.94 211 ILE A CA 1
ATOM 1679 C C . ILE A 1 211 ? 5.394 -4.436 6.587 1.00 88.94 211 ILE A C 1
ATOM 1681 O O . ILE A 1 211 ? 4.593 -4.800 7.443 1.00 88.94 211 ILE A O 1
ATOM 1685 N N . TYR A 1 212 ? 6.256 -3.446 6.807 1.00 92.12 212 TYR A N 1
ATOM 1686 C CA . TYR A 1 212 ? 6.276 -2.682 8.054 1.00 92.12 212 TYR A CA 1
ATOM 1687 C C . TYR A 1 212 ? 5.159 -1.631 8.056 1.00 92.12 212 TYR A C 1
ATOM 1689 O O . TYR A 1 212 ? 5.399 -0.451 7.796 1.00 92.12 212 TYR A O 1
ATOM 1697 N N . GLY A 1 213 ? 3.926 -2.068 8.324 1.00 91.75 213 GLY A N 1
ATOM 1698 C CA . GLY A 1 213 ? 2.731 -1.235 8.187 1.00 91.75 213 GLY A CA 1
ATOM 1699 C C . GLY A 1 213 ? 2.770 0.048 9.027 1.00 91.75 213 GLY A C 1
ATOM 1700 O O . GLY A 1 213 ? 2.558 1.138 8.498 1.00 91.75 213 GLY A O 1
ATOM 1701 N N . LEU A 1 214 ? 3.118 -0.059 10.312 1.00 92.94 214 LEU A N 1
ATOM 1702 C CA . LEU A 1 214 ? 3.195 1.097 11.217 1.00 92.94 214 LEU A CA 1
ATOM 1703 C C . LEU A 1 214 ? 4.298 2.092 10.830 1.00 92.94 214 LEU A C 1
ATOM 1705 O O . LEU A 1 214 ? 4.111 3.302 10.950 1.00 92.94 214 LEU A O 1
ATOM 1709 N N . LYS A 1 215 ? 5.422 1.590 10.306 1.00 94.94 215 LYS A N 1
ATOM 1710 C CA . LYS A 1 215 ? 6.504 2.431 9.784 1.00 94.94 215 LYS A CA 1
ATOM 1711 C C . LYS A 1 215 ? 6.028 3.229 8.568 1.00 94.94 215 LYS A C 1
ATOM 1713 O O . LYS A 1 215 ? 6.197 4.442 8.541 1.00 94.94 215 LYS A O 1
ATOM 1718 N N . ILE A 1 216 ? 5.382 2.564 7.608 1.00 94.44 216 ILE A N 1
ATOM 1719 C CA . ILE A 1 216 ? 4.816 3.216 6.416 1.00 94.44 216 ILE A CA 1
ATOM 1720 C C . ILE A 1 216 ? 3.779 4.272 6.811 1.00 94.44 216 ILE A C 1
ATOM 1722 O O . ILE A 1 216 ? 3.791 5.375 6.271 1.00 94.44 216 ILE A O 1
ATOM 1726 N N . TRP A 1 217 ? 2.904 3.959 7.771 1.00 94.62 217 TRP A N 1
ATOM 1727 C CA . TRP A 1 217 ? 1.938 4.921 8.298 1.00 94.62 217 TRP A CA 1
ATOM 1728 C C . TRP A 1 217 ? 2.623 6.187 8.825 1.00 94.62 217 TRP A C 1
ATOM 1730 O O . TRP A 1 217 ? 2.262 7.292 8.420 1.00 94.62 217 TRP A O 1
ATOM 1740 N N . GLN A 1 218 ? 3.628 6.030 9.689 1.00 95.00 218 GLN A N 1
ATOM 1741 C CA . GLN A 1 218 ? 4.360 7.157 10.260 1.00 95.00 218 GLN A CA 1
ATOM 1742 C C . GLN A 1 218 ? 5.061 7.989 9.176 1.00 95.00 218 GLN A C 1
ATOM 1744 O O . GLN A 1 218 ? 4.902 9.209 9.148 1.00 95.00 218 GLN A O 1
ATOM 1749 N N . GLU A 1 219 ? 5.805 7.336 8.279 1.00 95.75 219 GLU A N 1
ATOM 1750 C CA . GLU A 1 219 ? 6.548 7.990 7.194 1.00 95.75 219 GLU A CA 1
ATOM 1751 C C . G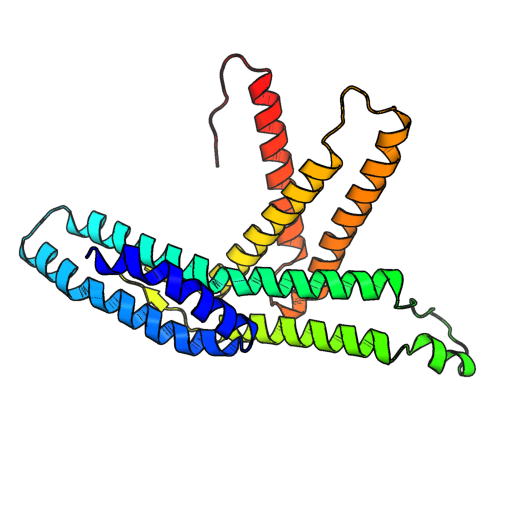LU A 1 219 ? 5.624 8.832 6.304 1.00 95.75 219 GLU A C 1
ATOM 1753 O O . GLU A 1 219 ? 5.878 10.020 6.087 1.00 95.75 219 GLU A O 1
ATOM 1758 N N . GLU A 1 220 ? 4.524 8.246 5.823 1.00 95.25 220 GLU A N 1
ATOM 1759 C CA . GLU A 1 220 ? 3.636 8.923 4.875 1.00 95.25 220 GLU A CA 1
ATOM 1760 C C . GLU A 1 220 ? 2.789 10.013 5.538 1.00 95.25 220 GLU A C 1
ATOM 1762 O O . GLU A 1 220 ? 2.605 11.080 4.953 1.00 95.25 220 GLU A O 1
ATOM 1767 N N . VAL A 1 221 ? 2.304 9.810 6.768 1.00 93.50 221 VAL A N 1
ATOM 1768 C CA . VAL A 1 221 ? 1.539 10.852 7.474 1.00 93.50 221 VAL A CA 1
ATOM 1769 C C . VAL A 1 221 ? 2.422 12.060 7.779 1.00 93.50 221 VAL A C 1
ATOM 1771 O O . VAL A 1 221 ? 2.012 13.192 7.508 1.00 93.50 221 VAL A O 1
ATOM 1774 N N . SER A 1 222 ? 3.647 11.845 8.271 1.00 94.69 222 SER A N 1
ATOM 1775 C CA . SER A 1 222 ? 4.610 12.933 8.477 1.00 94.69 222 SER A CA 1
ATOM 1776 C C . SER A 1 222 ? 4.922 13.660 7.169 1.00 94.69 222 SER A C 1
ATOM 1778 O O . SER A 1 222 ? 4.918 14.890 7.142 1.00 94.69 222 SER A O 1
ATOM 1780 N N . ARG A 1 223 ? 5.115 12.922 6.068 1.00 94.62 223 ARG A N 1
ATOM 1781 C CA . ARG A 1 223 ? 5.358 13.508 4.744 1.00 94.62 223 ARG A CA 1
ATOM 1782 C C . ARG A 1 223 ? 4.200 14.388 4.273 1.00 94.62 223 ARG A C 1
ATOM 1784 O O . ARG A 1 223 ? 4.443 15.494 3.798 1.00 94.62 223 ARG A O 1
ATOM 1791 N N . ILE A 1 224 ? 2.957 13.925 4.415 1.00 93.44 224 ILE A N 1
ATOM 1792 C CA . ILE A 1 224 ? 1.759 14.680 4.008 1.00 93.44 224 ILE A CA 1
ATOM 1793 C C . ILE A 1 224 ? 1.619 15.965 4.825 1.00 93.44 224 ILE A C 1
ATOM 1795 O O . ILE A 1 224 ? 1.330 17.020 4.261 1.00 93.44 224 ILE A O 1
ATOM 1799 N N . ILE A 1 225 ? 1.814 15.889 6.145 1.00 91.06 225 ILE A N 1
ATOM 1800 C CA . ILE A 1 225 ? 1.713 17.058 7.026 1.00 91.06 225 ILE A CA 1
ATOM 1801 C C . ILE A 1 225 ? 2.800 18.072 6.673 1.00 91.06 225 ILE A C 1
ATOM 1803 O O . ILE A 1 225 ? 2.468 19.225 6.415 1.00 91.06 225 ILE A O 1
ATOM 1807 N N . ASN A 1 226 ? 4.064 17.643 6.592 1.00 92.44 226 ASN A N 1
ATOM 1808 C CA . ASN A 1 226 ? 5.181 18.532 6.266 1.00 92.44 226 ASN A CA 1
ATOM 1809 C C . ASN A 1 226 ? 4.984 19.202 4.905 1.00 92.44 226 ASN A C 1
ATOM 1811 O O . ASN A 1 226 ? 5.090 20.419 4.812 1.00 92.44 226 ASN A O 1
ATOM 1815 N N . TYR A 1 227 ? 4.591 18.435 3.882 1.00 91.50 227 TYR A N 1
ATOM 1816 C CA . TYR A 1 227 ? 4.303 18.980 2.556 1.00 91.50 227 TYR A CA 1
ATOM 1817 C C . TYR A 1 227 ? 3.221 20.067 2.604 1.00 91.50 227 TYR A C 1
ATOM 1819 O O . TYR A 1 227 ? 3.410 21.150 2.059 1.00 91.50 227 TYR A O 1
ATOM 1827 N N . ASN A 1 228 ? 2.092 19.810 3.273 1.00 87.94 228 ASN A N 1
ATOM 1828 C CA . ASN A 1 228 ? 1.004 20.789 3.349 1.00 87.94 228 ASN A CA 1
ATOM 1829 C C . ASN A 1 228 ? 1.393 22.027 4.167 1.00 87.94 228 ASN A C 1
ATOM 1831 O O . ASN A 1 228 ? 1.062 23.141 3.771 1.00 87.94 228 ASN A O 1
ATOM 1835 N N . VAL A 1 229 ? 2.121 21.849 5.273 1.00 87.69 229 VAL A N 1
ATOM 1836 C CA . VAL A 1 229 ? 2.640 22.962 6.084 1.00 87.69 229 VAL A CA 1
ATOM 1837 C C . VAL A 1 229 ? 3.600 23.821 5.262 1.00 87.69 229 VAL A C 1
ATOM 1839 O O . VAL A 1 229 ? 3.475 25.041 5.265 1.00 87.69 229 VAL A O 1
ATOM 1842 N N . GLU A 1 230 ? 4.508 23.209 4.503 1.00 88.44 230 GLU A N 1
ATOM 1843 C CA . GLU A 1 230 ? 5.415 23.930 3.605 1.00 88.44 230 GLU A CA 1
ATOM 1844 C C . GLU A 1 230 ? 4.665 24.694 2.508 1.00 88.44 230 GLU A C 1
ATOM 1846 O O . GLU A 1 230 ? 5.016 25.838 2.215 1.00 88.44 230 GLU A O 1
ATOM 1851 N N . GLN A 1 231 ? 3.622 24.103 1.909 1.00 86.19 231 GLN A N 1
ATOM 1852 C CA . GLN A 1 231 ? 2.795 24.800 0.917 1.00 86.19 231 GLN A CA 1
ATOM 1853 C C . GLN A 1 231 ? 2.081 26.017 1.519 1.00 86.19 231 GLN A C 1
ATOM 1855 O O . GLN A 1 231 ? 2.081 27.084 0.902 1.00 86.19 231 GLN A O 1
ATOM 1860 N N . GLU A 1 232 ? 1.537 25.892 2.731 1.00 83.00 232 GLU A N 1
ATOM 1861 C CA . GLU A 1 232 ? 0.928 27.014 3.453 1.00 83.00 232 GLU A CA 1
ATOM 1862 C C . GLU A 1 232 ? 1.966 28.090 3.793 1.00 83.00 232 GLU A C 1
ATOM 1864 O O . GLU A 1 232 ? 1.766 29.258 3.468 1.00 83.00 232 GLU A O 1
ATOM 1869 N N . CYS A 1 233 ? 3.128 27.724 4.347 1.00 84.56 233 CYS A N 1
ATOM 1870 C CA . CYS A 1 233 ? 4.215 28.670 4.624 1.00 84.56 233 CYS A CA 1
ATOM 1871 C C . CYS A 1 233 ? 4.669 29.417 3.360 1.00 84.56 233 CYS A C 1
ATOM 1873 O O . CYS A 1 233 ? 4.867 30.633 3.398 1.00 84.56 233 CYS A O 1
ATOM 1875 N N . ASN A 1 234 ? 4.774 28.720 2.226 1.00 84.19 234 ASN A N 1
ATOM 1876 C CA . ASN A 1 234 ? 5.119 29.317 0.937 1.00 84.19 234 ASN A CA 1
ATOM 1877 C C . ASN A 1 234 ? 4.068 30.319 0.429 1.00 84.19 234 ASN A C 1
ATOM 1879 O O . ASN A 1 234 ? 4.424 31.213 -0.336 1.00 84.19 234 ASN A O 1
ATOM 1883 N N . SER A 1 235 ? 2.805 30.223 0.860 1.00 78.12 235 SER A N 1
ATOM 1884 C CA . SER A 1 235 ? 1.777 31.235 0.567 1.00 78.12 235 SER A CA 1
ATOM 1885 C C . SER A 1 235 ? 2.041 32.567 1.287 1.00 78.12 235 SER A C 1
ATOM 1887 O O . SER A 1 235 ? 1.691 33.634 0.782 1.00 78.12 235 SER A O 1
ATOM 1889 N N . PHE A 1 236 ? 2.708 32.529 2.446 1.00 75.44 236 PHE A N 1
ATOM 1890 C CA . PHE A 1 236 ? 3.039 33.719 3.242 1.00 75.44 236 PHE A CA 1
ATOM 1891 C C . PHE A 1 236 ? 4.416 34.320 2.911 1.00 75.44 236 PHE A C 1
ATOM 1893 O O . PHE A 1 236 ? 4.701 35.459 3.292 1.00 75.44 236 PHE A O 1
ATOM 1900 N N . LEU A 1 237 ? 5.275 33.591 2.191 1.00 71.56 237 LEU A N 1
ATOM 1901 C CA . LEU A 1 237 ? 6.613 34.042 1.806 1.00 71.56 237 LEU A CA 1
ATOM 1902 C C . LEU A 1 237 ? 6.608 34.671 0.404 1.00 71.56 237 LEU A C 1
ATOM 1904 O O . LEU A 1 237 ? 6.147 34.081 -0.567 1.00 71.56 237 LEU A O 1
ATOM 1908 N N . ARG A 1 238 ? 7.196 35.870 0.272 1.00 61.25 238 ARG A N 1
ATOM 1909 C CA . ARG A 1 238 ? 7.367 36.556 -1.030 1.00 61.25 238 ARG A CA 1
ATOM 1910 C C . ARG A 1 238 ? 8.351 35.844 -1.969 1.00 61.25 238 ARG A C 1
ATOM 1912 O O . ARG A 1 238 ? 8.297 36.061 -3.176 1.00 61.25 238 ARG A O 1
ATOM 1919 N N . THR A 1 239 ? 9.212 34.984 -1.426 1.00 59.50 239 THR A N 1
ATOM 1920 C CA . THR A 1 239 ? 10.189 34.179 -2.168 1.00 59.50 239 THR A CA 1
ATOM 1921 C C . THR A 1 239 ? 9.966 32.716 -1.800 1.00 59.50 239 THR A C 1
ATOM 1923 O O . THR A 1 239 ? 10.116 32.352 -0.636 1.00 59.50 239 THR A O 1
ATOM 1926 N N . LYS A 1 240 ? 9.568 31.884 -2.770 1.00 54.78 240 LYS A N 1
ATOM 1927 C CA . LYS A 1 240 ? 9.273 30.461 -2.542 1.00 54.78 240 LYS A CA 1
ATOM 1928 C C . LYS A 1 240 ? 10.539 29.719 -2.122 1.00 54.78 240 LYS A C 1
ATOM 1930 O O . LYS A 1 240 ? 11.549 29.800 -2.824 1.00 54.78 240 LYS A O 1
ATOM 1935 N N . VAL A 1 241 ? 10.478 28.967 -1.026 1.00 58.59 241 VAL A N 1
ATOM 1936 C CA . VAL A 1 241 ? 11.541 28.017 -0.684 1.00 58.59 241 VAL A CA 1
ATOM 1937 C C . VAL A 1 241 ? 11.346 26.799 -1.582 1.00 58.59 241 VAL A C 1
ATOM 1939 O O . VAL A 1 241 ? 10.260 26.220 -1.632 1.00 58.59 241 VAL A O 1
ATOM 1942 N N . GLY A 1 242 ? 12.365 26.496 -2.387 1.00 51.97 242 GLY A N 1
ATOM 1943 C CA . GLY A 1 242 ? 12.313 25.452 -3.404 1.00 51.97 242 GLY A CA 1
ATOM 1944 C C . GLY A 1 242 ? 11.997 24.078 -2.819 1.00 51.97 242 GLY A C 1
ATOM 1945 O O . GLY A 1 242 ? 12.475 23.720 -1.747 1.00 51.97 242 GLY A O 1
ATOM 1946 N N . THR A 1 243 ? 11.202 23.321 -3.571 1.00 49.22 243 THR A N 1
ATOM 1947 C CA . THR A 1 243 ? 10.847 21.922 -3.339 1.00 49.22 243 THR A CA 1
ATOM 1948 C C . THR A 1 243 ? 12.118 21.078 -3.198 1.00 49.22 243 THR A C 1
ATOM 1950 O O . THR A 1 243 ? 12.777 20.783 -4.192 1.00 49.22 243 THR A O 1
ATOM 1953 N N . LEU A 1 244 ? 12.482 20.702 -1.973 1.00 40.28 244 LEU A N 1
ATOM 1954 C CA . LEU A 1 244 ? 13.472 19.656 -1.712 1.00 40.28 244 LEU A CA 1
ATOM 1955 C C . LEU A 1 244 ? 12.719 18.373 -1.352 1.00 40.28 244 LEU A C 1
ATOM 1957 O O . LEU A 1 244 ? 12.552 18.045 -0.180 1.00 40.28 244 LEU A O 1
ATOM 1961 N N . LEU A 1 245 ? 12.246 17.672 -2.383 1.00 38.59 245 LEU A N 1
ATOM 1962 C CA . LEU A 1 245 ? 11.895 16.252 -2.330 1.00 38.59 245 LEU A CA 1
ATOM 1963 C C . LEU A 1 245 ? 12.452 15.555 -3.567 1.00 38.59 245 LEU A C 1
ATOM 1965 O O . LEU A 1 245 ? 12.111 16.006 -4.683 1.00 38.59 245 LEU A O 1
#

Organism: NCBI:txid62062

InterPro domains:
  IPR019393 WASH complex, subunit strumpellin [PF10266] (10-241)
  IPR019393 WASH complex, subunit strumpellin [PTHR15691] (8-241)

Radi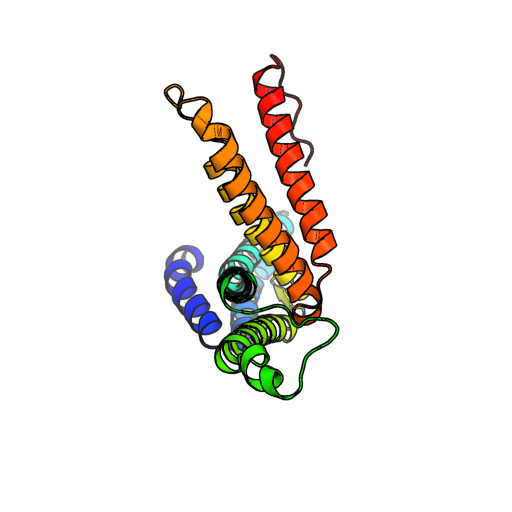us of gyration: 23.31 Å; chains: 1; bounding box: 50×57×68 Å

Sequence (245 aa):
MFFFSGCFPSFTSIMQESIRVNPSMVTKLRATFLKLASALDLPLLRINQANSPDLLSVSQFYSGELVTYVRKVLQIIPESMFTSLAKIIKLQIHAIMEVPTRLDKDKLKDYAQLGARYEVAKLTHAISIFTEGILMMKTTLVGIIKVDPKQLLEDGIRKELVRRVAYALHKGLIFNPKAKTSELMPKLKEMAATMDGFYRSFEYIQDYVSIYGLKIWQEEVSRIINYNVEQECNSFLRTKVGTLL

pLDDT: mean 85.54, std 10.75, range [37.59, 95.75]